Protein AF-0000000070461925 (afdb_homodimer)

pLDDT: mean 94.29, std 8.34, range [39.78, 98.94]

Organism: Naegleria fowleri (NCBI:txid5763)

Secondary structure (DSSP, 8-state):
-------EEEEEEEEE-PPP--TT--HHHHHHHHHHHHHHHHHHHHH---TTEEEEEEEEEE-GGG-EEEEEEEEES-TTTS-HHHHHHTTEETTTTEE-STTEEEEEEEEEEE-/--PPP--EEEEEEEEE-PPP--TT--HHHHHHHHHHHHHHHHHHHHH---TTEEEEEEEEEE-GGG-EEEEEEEEES-TTTS-HHHHHHTTEETTTTEE-STTEEEEEEEEEEE-

Structure (mmCIF, N/CA/C/O backbone):
data_AF-0000000070461925-model_v1
#
loop_
_entity.id
_entity.type
_entity.pdbx_description
1 polymer 'Translation elongation factor EF1B beta/delta subunit guanine nucleotide exchange domain-containing protein'
#
loop_
_atom_site.group_PDB
_atom_site.id
_atom_site.type_symbol
_atom_site.label_atom_id
_atom_site.label_alt_id
_atom_site.label_comp_id
_atom_site.label_asym_id
_atom_site.label_entity_id
_atom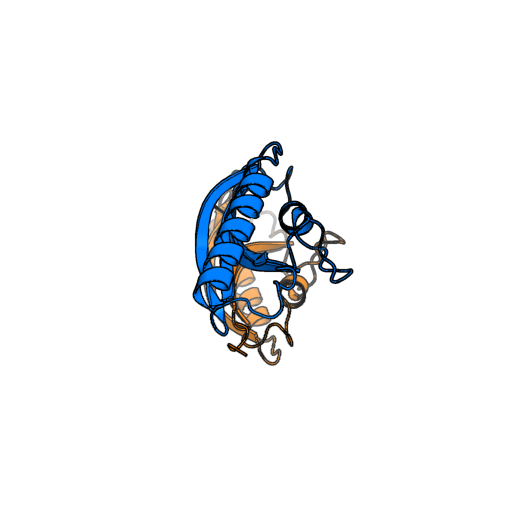_site.label_seq_id
_atom_site.pdbx_PDB_ins_code
_atom_site.Cartn_x
_atom_site.Cartn_y
_atom_site.Cartn_z
_atom_site.occupancy
_atom_site.B_iso_or_equiv
_atom_site.auth_seq_id
_atom_site.auth_comp_id
_atom_site.auth_asym_id
_atom_site.auth_atom_id
_atom_site.pdbx_PDB_model_num
ATOM 1 N N . MET A 1 1 ? 16.469 -13.352 -15.008 1 39.78 1 MET A N 1
ATOM 2 C CA . MET A 1 1 ? 15.227 -13.305 -14.234 1 39.78 1 MET A CA 1
ATOM 3 C C . MET A 1 1 ? 14.531 -11.961 -14.391 1 39.78 1 MET A C 1
ATOM 5 O O . MET A 1 1 ? 15.188 -10.93 -14.539 1 39.78 1 MET A O 1
ATOM 9 N N . ALA A 1 2 ? 13.328 -11.945 -14.906 1 51.62 2 ALA A N 1
ATOM 10 C CA . ALA A 1 2 ? 12.789 -10.609 -15.164 1 51.62 2 ALA A CA 1
ATOM 11 C C . ALA A 1 2 ? 13.016 -9.688 -13.977 1 51.62 2 ALA A C 1
ATOM 13 O O . ALA A 1 2 ? 12.977 -10.125 -12.82 1 51.62 2 ALA A O 1
ATOM 14 N N . PRO A 1 3 ? 13.562 -8.625 -14.242 1 59.25 3 PRO A N 1
ATOM 15 C CA . PRO A 1 3 ? 13.961 -7.773 -13.117 1 59.25 3 PRO A CA 1
ATOM 16 C C . PRO A 1 3 ? 12.797 -7.426 -12.195 1 59.25 3 PRO A C 1
ATOM 18 O O . PRO A 1 3 ? 11.68 -7.188 -12.664 1 59.25 3 PRO A O 1
ATOM 21 N N . LYS A 1 4 ? 12.805 -7.879 -10.859 1 75.88 4 LYS A N 1
ATOM 22 C CA . LYS A 1 4 ? 11.828 -7.512 -9.836 1 75.88 4 LYS A CA 1
ATOM 23 C C . LYS A 1 4 ? 11.609 -6.004 -9.805 1 75.88 4 LYS A C 1
ATOM 25 O O . LYS A 1 4 ? 12.562 -5.23 -9.891 1 75.88 4 LYS A O 1
ATOM 30 N N . ILE A 1 5 ? 10.367 -5.59 -10.008 1 87.06 5 ILE A N 1
ATOM 31 C CA . ILE A 1 5 ? 10.055 -4.168 -9.859 1 87.06 5 ILE A CA 1
ATOM 32 C C . ILE A 1 5 ? 10.359 -3.719 -8.43 1 87.06 5 ILE A C 1
ATOM 34 O O . ILE A 1 5 ? 9.789 -4.246 -7.477 1 87.06 5 ILE A O 1
ATOM 38 N N . THR A 1 6 ? 11.273 -2.82 -8.312 1 94 6 THR A N 1
ATOM 39 C CA . THR A 1 6 ? 11.695 -2.406 -6.977 1 94 6 THR A CA 1
ATOM 40 C C . THR A 1 6 ? 11.297 -0.957 -6.711 1 94 6 THR A C 1
ATOM 42 O O . THR A 1 6 ? 11.32 -0.5 -5.566 1 94 6 THR A O 1
ATOM 45 N N . LYS A 1 7 ? 10.891 -0.195 -7.832 1 97.75 7 LYS A N 1
ATOM 46 C CA . LYS A 1 7 ? 10.492 1.2 -7.691 1 97.75 7 LYS A CA 1
ATOM 47 C C . LYS A 1 7 ? 9.008 1.311 -7.332 1 97.75 7 LYS A C 1
ATOM 49 O O . LYS A 1 7 ? 8.18 0.569 -7.859 1 97.75 7 LYS A O 1
ATOM 54 N N . SER A 1 8 ? 8.68 2.225 -6.391 1 98.38 8 SER A N 1
ATOM 55 C CA . SER A 1 8 ? 7.285 2.445 -6.02 1 98.38 8 SER A CA 1
ATOM 56 C C . SER A 1 8 ? 7.023 3.912 -5.695 1 98.38 8 SER A C 1
ATOM 58 O O . SER A 1 8 ? 7.961 4.691 -5.523 1 98.38 8 SER A O 1
ATOM 60 N N . GLN A 1 9 ? 5.82 4.285 -5.711 1 98.62 9 GLN A N 1
ATOM 61 C CA . GLN A 1 9 ? 5.367 5.621 -5.336 1 98.62 9 GLN A CA 1
ATOM 62 C C . GLN A 1 9 ? 4.312 5.555 -4.234 1 98.62 9 GLN A C 1
ATOM 64 O O . GLN A 1 9 ? 3.447 4.676 -4.246 1 98.62 9 GLN A O 1
ATOM 69 N N . LEU A 1 10 ? 4.379 6.527 -3.391 1 98.5 10 LEU A N 1
ATOM 70 C CA . LEU A 1 10 ? 3.436 6.676 -2.287 1 98.5 10 LEU A CA 1
ATOM 71 C C . LEU A 1 10 ? 2.766 8.047 -2.326 1 98.5 10 LEU A C 1
ATOM 73 O O . LEU A 1 10 ? 3.365 9.023 -2.781 1 98.5 10 LEU A O 1
ATOM 77 N N . ILE A 1 11 ? 1.601 8.109 -1.826 1 98.75 11 ILE A N 1
ATOM 78 C CA . ILE A 1 11 ? 0.92 9.352 -1.475 1 98.75 11 ILE A CA 1
ATOM 79 C C . ILE A 1 11 ? 0.599 9.359 0.018 1 98.75 11 ILE A C 1
ATOM 81 O O . ILE A 1 11 ? -0.158 8.516 0.501 1 98.75 11 ILE A O 1
ATOM 85 N N . LEU A 1 12 ? 1.127 10.281 0.743 1 98.38 12 LEU A N 1
ATOM 86 C CA . LEU A 1 12 ? 0.944 10.406 2.186 1 98.38 12 LEU A CA 1
ATOM 87 C C . LEU A 1 12 ? 0.088 11.625 2.52 1 98.38 12 LEU A C 1
ATOM 89 O O . LEU A 1 12 ? 0.219 12.672 1.885 1 98.38 12 LEU A O 1
ATOM 93 N N . LEU A 1 13 ? -0.732 11.477 3.461 1 97.38 13 LEU A N 1
ATOM 94 C CA . LEU A 1 13 ? -1.398 12.602 4.113 1 97.38 13 LEU A CA 1
ATOM 95 C C . LEU A 1 13 ? -0.802 12.859 5.492 1 97.38 13 LEU A C 1
ATOM 97 O O . LEU A 1 13 ? -1.013 12.078 6.422 1 97.38 13 LEU A O 1
ATOM 101 N N . VAL A 1 14 ? -0.081 13.938 5.535 1 98 14 VAL A N 1
ATOM 102 C CA . VAL A 1 14 ? 0.59 14.305 6.777 1 98 14 VAL A CA 1
ATOM 103 C C . VAL A 1 14 ? -0.222 15.367 7.508 1 98 14 VAL A C 1
ATOM 105 O O . VAL A 1 14 ? -0.406 16.484 6.996 1 98 14 VAL A O 1
ATOM 108 N N . LYS A 1 15 ? -0.683 15.055 8.648 1 96.62 15 LYS A N 1
ATOM 109 C CA . LYS A 1 15 ? -1.555 15.93 9.43 1 96.62 15 LYS A CA 1
ATOM 110 C C . LYS A 1 15 ? -0.76 16.703 10.477 1 96.62 15 LYS A C 1
ATOM 112 O O . LYS A 1 15 ? 0.017 16.109 11.234 1 96.62 15 LYS A O 1
ATOM 117 N N . PRO A 1 16 ? -1.012 18 10.555 1 97.06 16 PRO A N 1
ATOM 118 C CA . PRO A 1 16 ? -0.216 18.812 11.469 1 97.06 16 PRO A CA 1
ATOM 119 C C . PRO A 1 16 ? -0.721 18.75 12.906 1 97.06 16 PRO A C 1
ATOM 121 O O . PRO A 1 16 ? -1.904 18.5 13.141 1 97.06 16 PRO A O 1
ATOM 124 N N . ASP A 1 17 ? 0.253 18.922 13.812 1 95.81 17 ASP A N 1
ATOM 125 C CA . ASP A 1 17 ? -0.051 19.234 15.211 1 95.81 17 ASP A CA 1
ATOM 126 C C . ASP A 1 17 ? 0.034 20.734 15.469 1 95.81 17 ASP A C 1
ATOM 128 O O . ASP A 1 17 ? 1.112 21.266 15.75 1 95.81 17 ASP A O 1
ATOM 132 N N . LEU A 1 18 ? -1.085 21.359 15.344 1 89.88 18 LEU A N 1
ATOM 133 C CA . LEU A 1 18 ? -1.096 22.812 15.492 1 89.88 18 LEU A CA 1
ATOM 134 C C . LEU A 1 18 ? -1.255 23.219 16.953 1 89.88 18 LEU A C 1
ATOM 136 O O . LEU A 1 18 ? -2.268 22.906 17.578 1 89.88 18 LEU A O 1
ATOM 140 N N . PRO A 1 19 ? -0.29 23.906 17.484 1 87.5 19 PRO A N 1
ATOM 141 C CA . PRO A 1 19 ? -0.456 24.375 18.859 1 87.5 19 PRO A CA 1
ATOM 142 C C . PRO A 1 19 ? -1.579 25.406 18.984 1 87.5 19 PRO A C 1
ATOM 144 O O . PRO A 1 19 ? -1.926 26.078 18.016 1 87.5 19 PRO A O 1
ATOM 147 N N . ASP A 1 20 ? -2.154 25.469 20.203 1 88 20 ASP A N 1
ATOM 148 C CA . ASP A 1 20 ? -3.207 26.453 20.453 1 88 20 ASP A CA 1
ATOM 149 C C . ASP A 1 20 ? -2.689 27.875 20.266 1 88 20 ASP A C 1
ATOM 151 O O . ASP A 1 20 ? -1.547 28.172 20.609 1 88 20 ASP A O 1
ATOM 155 N N . GLY A 1 21 ? -3.566 28.625 19.625 1 88.69 21 GLY A N 1
ATOM 156 C CA . GLY A 1 21 ? -3.246 30.031 19.453 1 88.69 21 GLY A CA 1
ATOM 157 C C . GLY A 1 21 ? -3.68 30.891 20.641 1 88.69 21 GLY A C 1
ATOM 158 O O . GLY A 1 21 ? -4.199 30.375 21.625 1 88.69 21 GLY A O 1
ATOM 159 N N . PRO A 1 22 ? -3.332 32.156 20.469 1 92.19 22 PRO A N 1
ATOM 160 C CA . PRO A 1 22 ? -3.789 33.062 21.516 1 92.19 22 PRO A CA 1
ATOM 161 C C . PRO A 1 22 ? -5.309 33.094 21.656 1 92.19 22 PRO A C 1
ATOM 163 O O . PRO A 1 22 ? -6.023 32.719 20.719 1 92.19 22 PRO A O 1
ATOM 166 N N . GLU A 1 23 ? -5.895 33.375 22.859 1 91.62 23 GLU A N 1
ATOM 167 C CA . GLU A 1 23 ? -7.316 33.344 23.203 1 91.62 23 GLU A CA 1
ATOM 168 C C . GLU A 1 23 ? -8.125 34.219 22.234 1 91.62 23 GLU A C 1
ATOM 170 O O . GLU A 1 23 ? -9.25 33.875 21.875 1 91.62 23 GLU A O 1
ATOM 175 N N . ASP A 1 24 ? -7.723 35.344 21.734 1 94 24 ASP A N 1
ATOM 176 C CA . ASP A 1 24 ? -8.477 36.281 20.906 1 94 24 ASP A CA 1
ATOM 177 C C . ASP A 1 24 ? -8.141 36.094 19.422 1 94 24 ASP A C 1
ATOM 179 O O . ASP A 1 24 ? -8.352 36.969 18.609 1 94 24 ASP A O 1
ATOM 183 N N . GLU A 1 25 ? -7.621 34.875 19.016 1 93.12 25 GLU A N 1
ATOM 184 C CA . GLU A 1 25 ? -7.238 34.625 17.625 1 93.12 25 GLU A CA 1
ATOM 185 C C . GLU A 1 25 ? -8.453 34.656 16.703 1 93.12 25 GLU A C 1
ATOM 187 O O . GLU A 1 25 ? -9.469 34 16.984 1 93.12 25 GLU A O 1
ATOM 192 N N . THR A 1 26 ? -8.414 35.375 15.648 1 94.12 26 THR A N 1
ATOM 193 C CA . THR A 1 26 ? -9.477 35.406 14.648 1 94.12 26 THR A CA 1
ATOM 194 C C . THR A 1 26 ? -9.336 34.219 13.695 1 94.12 26 THR A C 1
ATOM 196 O O . THR A 1 26 ? -8.281 33.562 13.641 1 94.12 26 THR A O 1
ATOM 199 N N . ALA A 1 27 ? -10.344 33.969 12.977 1 91.56 27 ALA A N 1
ATOM 200 C CA . ALA A 1 27 ? -10.336 32.875 11.984 1 91.56 27 ALA A CA 1
ATOM 201 C C . ALA A 1 27 ? -9.25 33.125 10.93 1 91.56 27 ALA A C 1
ATOM 203 O O . ALA A 1 27 ? -8.625 32.156 10.461 1 91.56 27 ALA A O 1
ATOM 204 N N . GLU A 1 28 ? -9.055 34.344 10.641 1 93.31 28 GLU A N 1
ATOM 205 C CA . GLU A 1 28 ? -8.047 34.719 9.648 1 93.31 28 GLU A CA 1
ATOM 206 C C . GLU A 1 28 ? -6.641 34.438 10.172 1 93.31 28 GLU A C 1
ATOM 208 O O . GLU A 1 28 ? -5.785 33.938 9.445 1 93.31 28 GLU A O 1
ATOM 213 N N . GLN A 1 29 ? -6.387 34.781 11.398 1 93.81 29 GLN A N 1
ATOM 214 C CA . GLN A 1 29 ? -5.082 34.562 12.023 1 93.81 29 GLN A CA 1
ATOM 215 C C . GLN A 1 29 ? -4.797 33.062 12.188 1 93.81 29 GLN A C 1
ATOM 217 O O . GLN A 1 29 ? -3.656 32.625 12.016 1 93.81 29 GLN A O 1
ATOM 222 N N . MET A 1 30 ? -5.789 32.344 12.5 1 91.44 30 MET A N 1
ATOM 223 C CA . MET A 1 30 ? -5.648 30.906 12.617 1 91.44 30 MET A CA 1
ATOM 224 C C . MET A 1 30 ? -5.266 30.281 11.281 1 91.44 30 MET A C 1
ATOM 226 O O . MET A 1 30 ? -4.383 29.422 11.219 1 91.44 30 MET A O 1
ATOM 230 N N . ASN A 1 31 ? -5.891 30.75 10.273 1 93.25 31 ASN A N 1
ATOM 231 C CA . ASN A 1 31 ? -5.57 30.266 8.938 1 93.25 31 ASN A CA 1
ATOM 232 C C . ASN A 1 31 ? -4.125 30.578 8.562 1 93.25 31 ASN A C 1
ATOM 234 O O . ASN A 1 31 ? -3.436 29.734 7.98 1 93.25 31 ASN A O 1
ATOM 238 N N . GLN A 1 32 ? -3.732 31.719 8.93 1 94.56 32 GLN A N 1
ATOM 239 C CA . GLN A 1 32 ? -2.354 32.094 8.656 1 94.56 32 GLN A CA 1
ATOM 240 C C . GLN A 1 32 ? -1.372 31.234 9.438 1 94.56 32 GLN A C 1
ATOM 242 O O . GLN A 1 32 ? -0.352 30.797 8.898 1 94.56 32 GLN A O 1
ATOM 247 N N . ARG A 1 33 ? -1.688 31.016 10.688 1 94.5 33 ARG A N 1
ATOM 248 C CA . ARG A 1 33 ? -0.844 30.188 11.531 1 94.5 33 ARG A CA 1
ATOM 249 C C . ARG A 1 33 ? -0.783 28.75 11 1 94.5 33 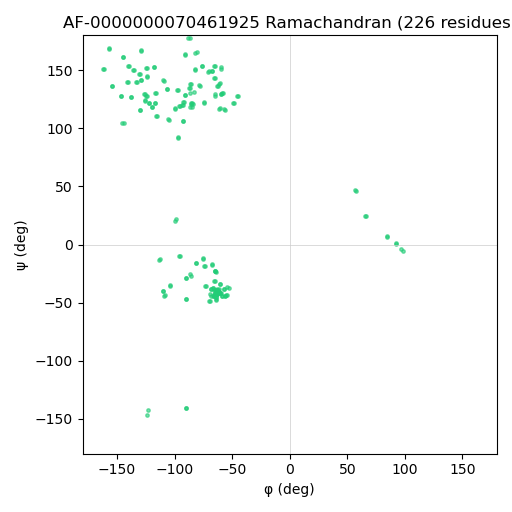ARG A C 1
ATOM 251 O O . ARG A 1 33 ? 0.287 28.141 10.969 1 94.5 33 ARG A O 1
ATOM 258 N N . MET A 1 34 ? -1.813 28.281 10.539 1 94.56 34 MET A N 1
ATOM 259 C CA . MET A 1 34 ? -1.887 26.938 9.953 1 94.56 34 MET A CA 1
ATOM 260 C C . MET A 1 34 ? -1.031 26.844 8.695 1 94.56 34 MET A C 1
ATOM 262 O O . MET A 1 34 ? -0.27 25.891 8.516 1 94.56 34 MET A O 1
ATOM 266 N N . ASP A 1 35 ? -1.106 27.844 7.926 1 96 35 ASP A N 1
ATOM 267 C CA . ASP A 1 35 ? -0.326 27.875 6.695 1 96 35 ASP A CA 1
ATOM 268 C C . ASP A 1 35 ? 1.171 27.891 6.992 1 96 35 ASP A C 1
ATOM 270 O O . ASP A 1 35 ? 1.946 27.188 6.336 1 96 35 ASP A O 1
ATOM 274 N N . GLN A 1 36 ? 1.461 28.656 7.934 1 96.88 36 GLN A N 1
ATOM 275 C CA . GLN A 1 36 ? 2.869 28.719 8.305 1 96.88 36 GLN A CA 1
ATOM 276 C C . GLN A 1 36 ? 3.354 27.391 8.875 1 96.88 36 GLN A C 1
ATOM 278 O O . GLN A 1 36 ? 4.461 26.953 8.578 1 96.88 36 GLN A O 1
ATOM 283 N N . HIS A 1 37 ? 2.51 26.844 9.75 1 97.44 37 HIS A N 1
ATOM 284 C CA . HIS A 1 37 ? 2.854 25.547 10.336 1 97.44 37 HIS A CA 1
ATOM 285 C C . HIS A 1 37 ? 3.072 24.5 9.25 1 97.44 37 HIS A C 1
ATOM 287 O O . HIS A 1 37 ? 4.031 23.734 9.312 1 97.44 37 HIS A O 1
ATOM 293 N N . LEU A 1 38 ? 2.301 24.531 8.242 1 98.12 38 LEU A N 1
ATOM 294 C CA . LEU A 1 38 ? 2.418 23.578 7.156 1 98.12 38 LEU A CA 1
ATOM 295 C C . LEU A 1 38 ? 3.645 23.859 6.297 1 98.12 38 LEU A C 1
ATOM 297 O O . LEU A 1 38 ? 4.289 22.938 5.797 1 98.12 38 LEU A O 1
ATOM 301 N N . ALA A 1 39 ? 3.912 25.094 6.148 1 98.19 39 ALA A N 1
ATOM 302 C CA . ALA A 1 39 ? 5.121 25.469 5.414 1 98.19 39 ALA A CA 1
ATOM 303 C C . ALA A 1 39 ? 6.371 24.969 6.137 1 98.19 39 ALA A C 1
ATOM 305 O O . ALA A 1 39 ? 7.305 24.469 5.504 1 98.19 39 ALA A O 1
ATOM 306 N N . ASP A 1 40 ? 6.371 25.125 7.434 1 98.12 40 ASP A N 1
ATOM 307 C CA . ASP A 1 40 ? 7.488 24.625 8.234 1 98.12 40 ASP A CA 1
ATOM 308 C C . ASP A 1 40 ? 7.613 23.109 8.133 1 98.12 40 ASP A C 1
ATOM 310 O O . ASP A 1 40 ? 8.727 22.578 8.062 1 98.12 40 ASP A O 1
ATOM 314 N N . LEU A 1 41 ? 6.508 22.422 8.117 1 98.25 41 LEU A N 1
ATOM 315 C CA . LEU A 1 41 ? 6.5 20.969 7.98 1 98.25 41 LEU A CA 1
ATOM 316 C C . LEU A 1 41 ? 7.055 20.562 6.625 1 98.25 41 LEU A C 1
ATOM 318 O O . LEU A 1 41 ? 7.855 19.625 6.539 1 98.25 41 LEU A O 1
ATOM 322 N N . GLU A 1 42 ? 6.594 21.188 5.594 1 98.75 42 GLU A N 1
ATOM 323 C CA . GLU A 1 42 ? 7.117 20.875 4.266 1 98.75 42 GLU A CA 1
ATOM 324 C C . GLU A 1 42 ? 8.633 21.047 4.219 1 98.75 42 GLU A C 1
ATOM 326 O O . GLU A 1 42 ? 9.336 20.188 3.672 1 98.75 42 GLU A O 1
ATOM 331 N N . LYS A 1 43 ? 9.109 22.109 4.785 1 98.62 43 LYS A N 1
ATOM 332 C CA . LYS A 1 43 ? 10.555 22.328 4.836 1 98.62 43 LYS A CA 1
ATOM 333 C C . LYS A 1 43 ? 11.25 21.172 5.562 1 98.62 43 LYS A C 1
ATOM 335 O O . LYS A 1 43 ? 12.297 20.703 5.113 1 98.62 43 LYS A O 1
ATOM 340 N N . ARG A 1 44 ? 10.688 20.734 6.703 1 98.5 44 ARG A N 1
ATOM 341 C CA . ARG A 1 44 ? 11.273 19.625 7.453 1 98.5 44 ARG A CA 1
ATOM 342 C C . ARG A 1 44 ? 11.336 18.359 6.609 1 98.5 44 ARG A C 1
ATOM 344 O O . ARG A 1 44 ? 12.328 17.625 6.645 1 98.5 44 ARG A O 1
ATOM 351 N N . ILE A 1 45 ? 10.297 18.094 5.875 1 98.75 45 ILE A N 1
ATOM 352 C CA . ILE A 1 45 ? 10.242 16.906 5.016 1 98.75 45 ILE A CA 1
ATOM 353 C C . ILE A 1 45 ? 11.312 17.016 3.932 1 98.75 45 ILE A C 1
ATOM 355 O O . ILE A 1 45 ? 12.055 16.062 3.686 1 98.75 45 ILE A O 1
ATOM 359 N N . ARG A 1 46 ? 11.422 18.188 3.312 1 98.75 46 ARG A N 1
ATOM 360 C CA . ARG A 1 46 ? 12.375 18.422 2.232 1 98.75 46 ARG A CA 1
ATOM 361 C C . ARG A 1 46 ? 13.812 18.312 2.736 1 98.75 46 ARG A C 1
ATOM 363 O O . ARG A 1 46 ? 14.719 17.969 1.973 1 98.75 46 ARG A O 1
ATOM 370 N N . ASP A 1 47 ? 13.984 18.5 4.004 1 98.44 47 ASP A N 1
ATOM 371 C CA . ASP A 1 47 ? 15.32 18.469 4.59 1 98.44 47 ASP A CA 1
ATOM 372 C C . ASP A 1 47 ? 15.773 17.031 4.852 1 98.44 47 ASP A C 1
ATOM 374 O O . ASP A 1 47 ? 16.953 16.781 5.117 1 98.44 47 ASP A O 1
ATOM 378 N N . ILE A 1 48 ? 14.938 16.109 4.848 1 98.25 48 ILE A N 1
ATOM 379 C CA . ILE A 1 48 ? 15.297 14.703 5.043 1 98.25 48 ILE A CA 1
ATOM 380 C C . ILE A 1 48 ? 15.969 14.164 3.779 1 98.25 48 ILE A C 1
ATOM 382 O O . ILE A 1 48 ? 15.391 14.219 2.691 1 98.25 48 ILE A O 1
ATOM 386 N N . SER A 1 49 ? 17.141 13.695 3.932 1 98.31 49 SER A N 1
ATOM 387 C CA . SER A 1 49 ? 17.875 13.062 2.834 1 98.31 49 SER A CA 1
ATOM 388 C C . SER A 1 49 ? 18.125 11.586 3.113 1 98.31 49 SER A C 1
ATOM 390 O O . SER A 1 49 ? 18.859 11.242 4.051 1 98.31 49 SER A O 1
ATOM 392 N N . ILE A 1 50 ? 17.531 10.727 2.43 1 98 50 ILE A N 1
ATOM 393 C CA . ILE A 1 50 ? 17.703 9.281 2.496 1 98 50 ILE A CA 1
ATOM 394 C C . ILE A 1 50 ? 18.016 8.734 1.104 1 98 50 ILE A C 1
ATOM 396 O O . ILE A 1 50 ? 17.281 8.992 0.15 1 98 50 ILE A O 1
ATOM 400 N N . GLU A 1 51 ? 19.062 7.949 1.057 1 98.31 51 GLU A N 1
ATOM 401 C CA . GLU A 1 51 ? 19.391 7.324 -0.221 1 98.31 51 GLU A CA 1
ATOM 402 C C . GLU A 1 51 ? 18.25 6.457 -0.724 1 98.31 51 GLU A C 1
ATOM 404 O O . GLU A 1 51 ? 17.625 5.727 0.052 1 98.31 51 GLU A O 1
ATOM 409 N N . PHE A 1 52 ? 17.75 6.598 -2.039 1 98.62 52 PHE A N 1
ATOM 410 C CA . PHE A 1 52 ? 16.734 5.816 -2.754 1 98.62 52 PHE A CA 1
ATOM 411 C C . PHE A 1 52 ? 15.336 6.32 -2.434 1 98.62 52 PHE A C 1
ATOM 413 O O . PHE A 1 52 ? 14.344 5.668 -2.762 1 98.62 52 PHE A O 1
ATOM 420 N N . LEU A 1 53 ? 15.273 7.473 -1.69 1 98.75 53 LEU A N 1
ATOM 421 C CA . LEU A 1 53 ? 13.992 8.125 -1.438 1 98.75 53 LEU A CA 1
ATOM 422 C C . LEU A 1 53 ? 13.961 9.516 -2.062 1 98.75 53 LEU A C 1
ATOM 424 O O . LEU A 1 53 ? 14.891 10.305 -1.877 1 98.75 53 LEU A O 1
ATOM 428 N N . GLU A 1 54 ? 12.898 9.789 -2.795 1 98.75 54 GLU A N 1
ATOM 429 C CA . GLU A 1 54 ? 12.703 11.094 -3.426 1 98.75 54 GLU A CA 1
ATOM 430 C C . GLU A 1 54 ? 11.359 11.703 -3.021 1 98.75 54 GLU A C 1
ATOM 432 O O . GLU A 1 54 ? 10.312 11.062 -3.164 1 98.75 54 GLU A O 1
ATOM 437 N N . TRP A 1 55 ? 11.422 12.883 -2.568 1 98.88 55 TRP A N 1
ATOM 438 C CA . TRP A 1 55 ? 10.195 13.617 -2.283 1 98.88 55 TRP A CA 1
ATOM 439 C C . TRP A 1 55 ? 9.68 14.328 -3.535 1 98.88 55 TRP A C 1
ATOM 441 O O . TRP A 1 55 ? 10.383 15.156 -4.117 1 98.88 55 TRP A O 1
ATOM 451 N N . GLY A 1 56 ? 8.516 14.031 -3.93 1 98.88 56 GLY A N 1
ATOM 452 C CA . GLY A 1 56 ? 7.859 14.68 -5.055 1 98.88 56 GLY A CA 1
ATOM 453 C C . GLY A 1 56 ? 7.051 15.898 -4.656 1 98.88 56 GLY A C 1
ATOM 454 O O . GLY A 1 56 ? 7.508 16.719 -3.848 1 98.88 56 GLY A O 1
ATOM 455 N N . GLU A 1 57 ? 5.938 15.977 -5.312 1 98.81 57 GLU A N 1
ATOM 456 C CA . GLU A 1 57 ? 5.062 17.109 -5.027 1 98.81 57 GLU A CA 1
ATOM 457 C C . GLU A 1 57 ? 4.582 17.094 -3.578 1 98.81 57 GLU A C 1
ATOM 459 O O . GLU A 1 57 ? 4.211 16.031 -3.059 1 98.81 57 GLU A O 1
ATOM 464 N N . ILE A 1 58 ? 4.605 18.219 -2.994 1 98.75 58 ILE A N 1
ATOM 465 C CA . ILE A 1 58 ? 4.004 18.453 -1.687 1 98.75 58 ILE A CA 1
ATOM 466 C C . ILE A 1 58 ? 3.031 19.625 -1.768 1 98.75 58 ILE A C 1
ATOM 468 O O . ILE A 1 58 ? 3.406 20.719 -2.195 1 98.75 58 ILE A O 1
ATOM 472 N N . ARG A 1 59 ? 1.865 19.375 -1.386 1 98.44 59 ARG A N 1
ATOM 473 C CA . ARG A 1 59 ? 0.874 20.438 -1.47 1 98.44 59 ARG A CA 1
ATOM 474 C C . ARG A 1 59 ? -0.048 20.438 -0.255 1 98.44 59 ARG A C 1
ATOM 476 O O . ARG A 1 59 ? -0.257 19.391 0.363 1 98.44 59 ARG A O 1
ATOM 483 N N . LYS A 1 60 ? -0.597 21.609 0.05 1 97.94 60 LYS A N 1
ATOM 484 C CA . LYS A 1 60 ? -1.635 21.719 1.071 1 97.94 60 LYS A CA 1
ATOM 485 C C . LYS A 1 60 ? -2.99 21.281 0.53 1 97.94 60 LYS A C 1
ATOM 487 O O . LYS A 1 60 ? -3.34 21.578 -0.612 1 97.94 60 LYS A O 1
ATOM 492 N N . GLU A 1 61 ? -3.66 20.578 1.281 1 96.44 61 GLU A N 1
ATOM 493 C CA . GLU A 1 61 ? -5 20.125 0.918 1 96.44 61 GLU A CA 1
ATOM 494 C C . GLU A 1 61 ? -5.984 20.328 2.068 1 96.44 61 GLU A C 1
ATOM 496 O O . GLU A 1 61 ? -5.633 20.125 3.234 1 96.44 61 GLU A O 1
ATOM 501 N N . ASP A 1 62 ? -7.188 20.766 1.669 1 93.81 62 ASP A N 1
ATOM 502 C CA . ASP A 1 62 ? -8.227 20.891 2.689 1 93.81 62 ASP A CA 1
ATOM 503 C C . ASP A 1 62 ? -8.602 19.516 3.254 1 93.81 62 ASP A C 1
ATOM 505 O O . ASP A 1 62 ? -8.664 18.531 2.516 1 93.81 62 ASP A O 1
ATOM 509 N N . PHE A 1 63 ? -8.828 19.609 4.426 1 89.06 63 PHE A N 1
ATOM 510 C CA . PHE A 1 63 ? -9.211 18.391 5.113 1 89.06 63 PHE A CA 1
ATOM 511 C C . PHE A 1 63 ? -10.555 18.562 5.809 1 89.06 63 PHE A C 1
ATOM 513 O O . PHE A 1 63 ? -11.359 19.406 5.418 1 89.06 63 PHE A O 1
ATOM 520 N N . ALA A 1 64 ? -10.773 17.922 6.969 1 82.12 64 ALA A N 1
ATOM 521 C CA . ALA A 1 64 ? -12.039 17.938 7.699 1 82.12 64 ALA A CA 1
ATOM 522 C C . ALA A 1 64 ? -12.172 19.188 8.562 1 82.12 64 ALA A C 1
ATOM 524 O O . ALA A 1 64 ? -11.211 19.594 9.219 1 82.12 64 ALA A O 1
ATOM 525 N N . PHE A 1 65 ? -13.367 19.875 8.445 1 84.94 65 PHE A N 1
ATOM 526 C CA . PHE A 1 65 ? -13.766 20.938 9.359 1 84.94 65 PHE A CA 1
ATOM 527 C C . PHE A 1 65 ? -12.836 22.141 9.227 1 84.94 65 PHE A C 1
ATOM 529 O O . PHE A 1 65 ? -12.523 22.797 10.227 1 84.94 65 PHE A O 1
ATOM 536 N N . GLY A 1 66 ? -12.211 22.266 8.07 1 84.38 66 GLY A N 1
ATOM 537 C CA . GLY A 1 66 ? -11.406 23.453 7.824 1 84.38 66 GLY A CA 1
ATOM 538 C C . GLY A 1 66 ? -9.93 23.25 8.102 1 84.38 66 GLY A C 1
ATOM 539 O O . GLY A 1 66 ? -9.133 24.188 7.984 1 84.38 66 GLY A O 1
ATOM 540 N N . LEU A 1 67 ? -9.602 22.141 8.578 1 88.69 67 LEU A N 1
ATOM 541 C CA . LEU A 1 67 ? -8.188 21.828 8.781 1 88.69 67 LEU A CA 1
ATOM 542 C C . LEU A 1 67 ? -7.512 21.484 7.457 1 88.69 67 LEU A C 1
ATOM 544 O O . LEU A 1 67 ? -8.188 21.125 6.492 1 88.69 67 LEU A O 1
ATOM 548 N N . LYS A 1 68 ? -6.238 21.719 7.441 1 95.25 68 LYS A 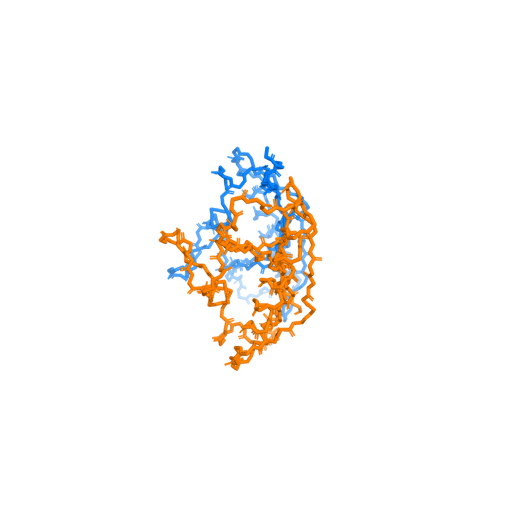N 1
ATOM 549 C CA . LYS A 1 68 ? -5.434 21.406 6.262 1 95.25 68 LYS A CA 1
ATOM 550 C C . LYS A 1 68 ? -4.371 20.359 6.574 1 95.25 68 LYS A C 1
ATOM 552 O O . LYS A 1 68 ? -3.932 20.234 7.719 1 95.25 68 LYS A O 1
ATOM 557 N N . VAL A 1 69 ? -3.996 19.609 5.539 1 97.12 69 VAL A N 1
ATOM 558 C CA . VAL A 1 69 ? -2.922 18.625 5.637 1 97.12 69 VAL A CA 1
ATOM 559 C C . VAL A 1 69 ? -1.919 18.844 4.504 1 97.12 69 VAL A C 1
ATOM 561 O O . VAL A 1 69 ? -2.166 19.641 3.592 1 97.12 69 VAL A O 1
ATOM 564 N N . LEU A 1 70 ? -0.785 18.188 4.668 1 98.5 70 LEU A N 1
ATOM 565 C CA . LEU A 1 70 ? 0.126 18.078 3.535 1 98.5 70 LEU A CA 1
ATOM 566 C C . LEU A 1 70 ? -0.086 16.766 2.791 1 98.5 70 LEU A C 1
ATOM 568 O O . LEU A 1 70 ? -0.077 15.703 3.398 1 98.5 70 LEU A O 1
ATOM 572 N N . ARG A 1 71 ? -0.438 16.844 1.586 1 98.75 71 ARG A N 1
ATOM 573 C CA . ARG A 1 71 ? -0.35 15.695 0.697 1 98.75 71 ARG A CA 1
ATOM 574 C C . ARG A 1 71 ? 1.05 15.562 0.107 1 98.75 71 ARG A C 1
ATOM 576 O O . ARG A 1 71 ? 1.519 16.453 -0.598 1 98.75 71 ARG A O 1
ATOM 583 N N . VAL A 1 72 ? 1.667 14.484 0.331 1 98.88 72 VAL A N 1
ATOM 584 C CA . VAL A 1 72 ? 3.072 14.32 -0.023 1 98.88 72 VAL A CA 1
ATOM 585 C C . VAL A 1 72 ? 3.232 13.133 -0.974 1 98.88 72 VAL A C 1
ATOM 587 O O . VAL A 1 72 ? 2.859 12.008 -0.639 1 98.88 72 VAL A O 1
ATOM 590 N N . VAL A 1 73 ? 3.764 13.359 -2.119 1 98.88 73 VAL A N 1
ATOM 591 C CA . VAL A 1 73 ? 4.16 12.289 -3.031 1 98.88 73 VAL A CA 1
ATOM 592 C C . VAL A 1 73 ? 5.613 11.898 -2.762 1 98.88 73 VAL A C 1
ATOM 594 O O . VAL A 1 73 ? 6.488 12.758 -2.67 1 98.88 73 VAL A O 1
ATOM 597 N N . ALA A 1 74 ? 5.867 10.641 -2.58 1 98.88 74 ALA A N 1
ATOM 598 C CA . ALA A 1 74 ? 7.223 10.133 -2.375 1 98.88 74 ALA A CA 1
ATOM 599 C C . ALA A 1 74 ? 7.516 8.969 -3.312 1 98.88 74 ALA A C 1
ATOM 601 O O . ALA A 1 74 ? 6.645 8.125 -3.561 1 98.88 74 ALA A O 1
ATOM 602 N N . THR A 1 75 ? 8.734 8.883 -3.84 1 98.88 75 THR A N 1
ATOM 603 C CA . THR A 1 75 ? 9.172 7.797 -4.707 1 98.88 75 THR A CA 1
ATOM 604 C C . THR A 1 75 ? 10.32 7.023 -4.062 1 98.88 75 THR A C 1
ATOM 606 O O . THR A 1 75 ? 11.32 7.613 -3.648 1 98.88 75 THR A O 1
ATOM 609 N N . ILE A 1 76 ? 10.117 5.73 -3.881 1 98.69 76 ILE A N 1
ATOM 610 C CA . ILE A 1 76 ? 11.18 4.828 -3.453 1 98.69 76 ILE A CA 1
ATOM 611 C C . ILE A 1 76 ? 11.844 4.195 -4.676 1 98.69 76 ILE A C 1
ATOM 613 O O . ILE A 1 76 ? 11.195 3.467 -5.434 1 98.69 76 ILE A O 1
ATOM 617 N N . HIS A 1 77 ? 13.078 4.387 -4.867 1 98.5 77 HIS A N 1
ATOM 618 C CA . HIS A 1 77 ? 13.773 3.959 -6.074 1 98.5 77 HIS A CA 1
ATOM 619 C C . HIS A 1 77 ? 14.258 2.516 -5.953 1 98.5 77 HIS A C 1
ATOM 621 O O . HIS A 1 77 ? 14.438 1.832 -6.961 1 98.5 77 HIS A O 1
ATOM 627 N N . ASP A 1 78 ? 14.492 2.012 -4.695 1 97.25 78 ASP A N 1
ATOM 628 C CA . ASP A 1 78 ? 14.875 0.635 -4.402 1 97.25 78 ASP A CA 1
ATOM 629 C C . ASP A 1 78 ? 14.273 0.165 -3.082 1 97.25 78 ASP A C 1
ATOM 631 O O . ASP A 1 78 ? 14.789 0.479 -2.008 1 97.25 78 ASP A O 1
ATOM 635 N N . ASP A 1 79 ? 13.242 -0.657 -3.176 1 94.81 79 ASP A N 1
ATOM 636 C CA . ASP A 1 79 ? 12.492 -1.022 -1.979 1 94.81 79 ASP A CA 1
ATOM 637 C C . ASP A 1 79 ? 13.266 -2.027 -1.128 1 94.81 79 ASP A C 1
ATOM 639 O O . ASP A 1 79 ? 12.898 -2.281 0.023 1 94.81 79 ASP A O 1
ATOM 643 N N . SER A 1 80 ? 14.336 -2.578 -1.698 1 93.31 80 SER A N 1
ATOM 644 C CA . SER A 1 8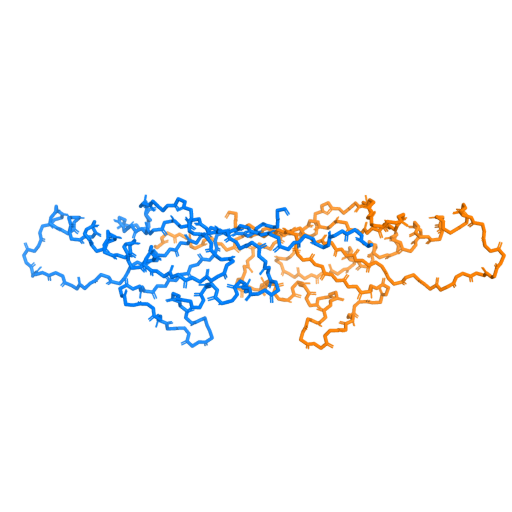0 ? 15.195 -3.424 -0.88 1 93.31 80 SER A CA 1
ATOM 645 C C . SER A 1 80 ? 16.047 -2.59 0.067 1 93.31 80 SER A C 1
ATOM 647 O O . SER A 1 80 ? 16.594 -3.113 1.04 1 93.31 80 SER A O 1
ATOM 649 N N . LYS A 1 81 ? 16.172 -1.237 -0.259 1 97 81 LYS A N 1
ATOM 650 C CA . LYS A 1 81 ? 17 -0.339 0.546 1 97 81 LYS A CA 1
ATOM 651 C C . LYS A 1 81 ? 16.125 0.549 1.437 1 97 81 LYS A C 1
ATOM 653 O O . LYS A 1 81 ? 16.516 0.88 2.559 1 97 81 LYS A O 1
ATOM 658 N N . VAL A 1 82 ? 14.961 0.966 0.97 1 98 82 VAL A N 1
ATOM 659 C CA . VAL A 1 82 ? 14 1.795 1.697 1 98 82 VAL A CA 1
ATOM 660 C C . VAL A 1 82 ? 12.617 1.164 1.626 1 98 82 VAL A C 1
ATOM 662 O O . VAL A 1 82 ? 12.023 1.071 0.548 1 98 82 VAL A O 1
ATOM 665 N N . SER A 1 83 ? 12.148 0.784 2.762 1 94.56 83 SER A N 1
ATOM 666 C CA . SER A 1 83 ? 10.844 0.133 2.816 1 94.56 83 SER A CA 1
ATOM 667 C C . SER A 1 83 ? 9.734 1.15 3.025 1 94.56 83 SER A C 1
ATOM 669 O O . SER A 1 83 ? 9.984 2.281 3.447 1 94.56 83 SER A O 1
ATOM 671 N N . LEU A 1 84 ? 8.578 0.744 2.77 1 94 84 LEU A N 1
ATOM 672 C CA . LEU A 1 84 ? 7.391 1.545 3.047 1 94 84 LEU A CA 1
ATOM 673 C C . LEU A 1 84 ? 7.344 1.958 4.516 1 94 84 LEU A C 1
ATOM 675 O O . LEU A 1 84 ? 7.09 3.123 4.828 1 94 84 LEU A O 1
ATOM 679 N N . ASP A 1 85 ? 7.641 1.024 5.375 1 92.94 85 ASP A N 1
ATOM 680 C CA . ASP A 1 85 ? 7.602 1.271 6.812 1 92.94 85 ASP A CA 1
ATOM 681 C C . ASP A 1 85 ? 8.633 2.326 7.219 1 92.94 85 ASP A C 1
ATOM 683 O O . ASP A 1 85 ? 8.375 3.137 8.117 1 92.94 85 ASP A O 1
ATOM 687 N N . LYS A 1 86 ? 9.742 2.242 6.609 1 95.69 86 LYS A N 1
ATOM 688 C CA . LYS A 1 86 ? 10.773 3.234 6.898 1 95.69 86 LYS A CA 1
ATOM 689 C C . LYS A 1 86 ? 10.289 4.641 6.555 1 95.69 86 LYS A C 1
ATOM 691 O O . LYS A 1 86 ? 10.508 5.582 7.324 1 95.69 86 LYS A O 1
ATOM 696 N N . VAL A 1 87 ? 9.617 4.777 5.461 1 98 87 VAL A N 1
ATOM 697 C CA . VAL A 1 87 ? 9.156 6.09 5.016 1 98 87 VAL A CA 1
ATOM 698 C C . VAL A 1 87 ? 8.055 6.594 5.945 1 98 87 VAL A C 1
ATOM 700 O O . VAL A 1 87 ? 8.117 7.723 6.438 1 98 87 VAL A O 1
ATOM 703 N N . THR A 1 88 ? 7.086 5.777 6.23 1 96.75 88 THR A N 1
ATOM 704 C CA . THR A 1 88 ? 5.988 6.203 7.098 1 96.75 88 THR A CA 1
ATOM 705 C C . THR A 1 88 ? 6.488 6.461 8.516 1 96.75 88 THR A C 1
ATOM 707 O O . THR A 1 88 ? 5.992 7.359 9.195 1 96.75 88 THR A O 1
ATOM 710 N N . GLY A 1 89 ? 7.473 5.746 8.906 1 97.56 89 GLY A N 1
ATOM 711 C CA . GLY A 1 89 ? 8.039 5.859 10.242 1 97.56 89 GLY A CA 1
ATOM 712 C C . GLY A 1 89 ? 8.742 7.184 10.477 1 97.56 89 GLY A C 1
ATOM 713 O O . GLY A 1 89 ? 9.031 7.543 11.617 1 97.56 89 GLY A O 1
ATOM 714 N N . LEU A 1 90 ? 9.078 7.906 9.469 1 98.12 90 LEU A N 1
ATOM 715 C CA . LEU A 1 90 ? 9.664 9.234 9.594 1 98.12 90 LEU A CA 1
ATOM 716 C C . LEU A 1 90 ? 8.672 10.203 10.234 1 98.12 90 LEU A C 1
ATOM 718 O O . LEU A 1 90 ? 9.07 11.188 10.859 1 98.12 90 LEU A O 1
ATOM 722 N N . PHE A 1 91 ? 7.336 9.859 10.109 1 98.31 91 PHE A N 1
ATOM 723 C CA . PHE A 1 91 ? 6.301 10.805 10.508 1 98.31 91 PHE A CA 1
ATOM 724 C C . PHE A 1 91 ? 5.582 10.312 11.766 1 98.31 91 PHE A C 1
ATOM 726 O O . PHE A 1 91 ? 5.211 11.117 12.625 1 98.31 91 PHE A O 1
ATOM 733 N N . TYR A 1 92 ? 5.375 9.039 11.742 1 96.12 92 TYR A N 1
ATOM 734 C CA . TYR A 1 92 ? 4.457 8.477 12.734 1 96.12 92 TYR A CA 1
ATOM 735 C C . TYR A 1 92 ? 4.773 7.016 13.008 1 96.12 92 TYR A C 1
ATOM 737 O O . TYR A 1 92 ? 5.043 6.246 12.078 1 96.12 92 TYR A O 1
ATOM 745 N N . ASN A 1 93 ? 4.742 6.711 14.25 1 94.31 93 ASN A N 1
ATOM 746 C CA . ASN A 1 93 ? 4.887 5.32 14.656 1 94.31 93 ASN A CA 1
ATOM 747 C C . ASN A 1 93 ? 3.527 4.637 14.805 1 94.31 93 ASN A C 1
ATOM 749 O O . ASN A 1 93 ? 2.828 4.848 15.797 1 94.31 93 ASN A O 1
ATOM 753 N N . GLU A 1 94 ? 3.199 3.84 13.953 1 86.38 94 GLU A N 1
ATOM 754 C CA . GLU A 1 94 ? 1.892 3.189 13.93 1 86.38 94 GLU A CA 1
ATOM 755 C C . GLU A 1 94 ? 1.74 2.213 15.094 1 86.38 94 GLU A C 1
ATOM 757 O O . GLU A 1 94 ? 0.654 2.08 15.656 1 86.38 94 GLU A O 1
ATOM 762 N N . GLU A 1 95 ? 2.746 1.521 15.445 1 87.81 95 GLU A N 1
ATOM 763 C CA . GLU A 1 95 ? 2.705 0.537 16.516 1 87.81 95 GLU A CA 1
ATOM 764 C C . GLU A 1 95 ? 2.459 1.205 17.875 1 87.81 95 GLU A C 1
ATOM 766 O O . GLU A 1 95 ? 1.659 0.72 18.672 1 87.81 95 GLU A O 1
ATOM 771 N N . GLU A 1 96 ? 3.09 2.369 18.078 1 93 96 GLU A N 1
ATOM 772 C CA . GLU A 1 96 ? 2.992 3.074 19.344 1 93 96 GLU A CA 1
ATOM 773 C C . GLU A 1 96 ? 1.904 4.145 19.312 1 93 96 GLU A C 1
ATOM 775 O O . GLU A 1 96 ? 1.568 4.734 20.328 1 93 96 GLU A O 1
ATOM 780 N N . ASP A 1 97 ? 1.41 4.371 18.062 1 91.75 97 ASP A N 1
ATOM 781 C CA . ASP A 1 97 ? 0.392 5.395 17.828 1 91.75 97 ASP A CA 1
ATOM 782 C C . ASP A 1 97 ? 0.88 6.762 18.297 1 91.75 97 ASP A C 1
ATOM 784 O O . ASP A 1 97 ? 0.203 7.438 19.078 1 91.75 97 ASP A O 1
ATOM 788 N N . GLU A 1 98 ? 2.074 7.109 17.953 1 95.44 98 GLU A N 1
ATOM 789 C CA . GLU A 1 98 ? 2.654 8.391 18.359 1 95.44 98 GLU A CA 1
ATOM 790 C C . GLU A 1 98 ? 3.367 9.07 17.188 1 95.44 98 GLU A C 1
ATOM 792 O O . GLU A 1 98 ? 3.969 8.398 16.359 1 95.44 98 GLU A O 1
ATOM 797 N N . PRO A 1 99 ? 3.389 10.414 17.219 1 95.25 99 PRO A N 1
ATOM 798 C CA . PRO A 1 99 ? 4.133 11.141 16.188 1 95.25 99 PRO A CA 1
ATOM 799 C C . PRO A 1 99 ? 5.645 10.992 16.328 1 95.25 99 PRO A C 1
ATOM 801 O O . PRO A 1 99 ? 6.145 10.836 17.453 1 95.25 99 PRO A O 1
ATOM 804 N N . VAL A 1 100 ? 6.375 11.023 15.25 1 97.12 100 VAL A N 1
ATOM 805 C CA . VAL A 1 100 ? 7.832 10.961 15.242 1 97.12 100 VAL A CA 1
ATOM 806 C C . VAL A 1 100 ? 8.406 12.32 14.852 1 97.12 100 VAL A C 1
ATOM 808 O O . VAL A 1 100 ? 9.273 12.859 15.547 1 97.12 100 VAL A O 1
ATOM 811 N N . MET A 1 101 ? 7.879 12.953 13.859 1 97.62 101 MET A N 1
ATOM 812 C CA . MET A 1 101 ? 8.352 14.25 13.383 1 97.62 101 MET A CA 1
ATOM 813 C C . MET A 1 101 ? 7.691 15.383 14.156 1 97.62 101 MET A C 1
ATOM 815 O O . MET A 1 101 ? 6.469 15.398 14.328 1 97.62 101 MET A O 1
ATOM 819 N N . GLU A 1 102 ? 8.469 16.328 14.555 1 96.69 102 GLU A N 1
ATOM 820 C CA . GLU A 1 102 ? 7.926 17.516 15.203 1 96.69 102 GLU A CA 1
ATOM 821 C C . GLU A 1 102 ? 6.922 18.234 14.312 1 96.69 102 GLU A C 1
ATOM 823 O O . GLU A 1 102 ? 7.156 18.391 13.109 1 96.69 102 GLU A O 1
ATOM 828 N N . GLY A 1 103 ? 5.75 18.531 14.922 1 97.19 103 GLY A N 1
ATOM 829 C CA . GLY A 1 103 ? 4.738 19.281 14.195 1 97.19 103 GLY A CA 1
ATOM 830 C C . GLY A 1 103 ? 3.74 18.391 13.477 1 97.19 103 GLY A C 1
ATOM 831 O O . GLY A 1 103 ? 2.857 18.875 12.773 1 97.19 103 GLY A O 1
ATOM 832 N N . VAL A 1 104 ? 3.922 17.141 13.617 1 98 104 VAL A N 1
ATOM 833 C CA . VAL A 1 104 ? 3.018 16.188 12.984 1 98 104 VAL A CA 1
ATOM 834 C C . VAL A 1 104 ? 2.123 15.539 14.039 1 98 104 VAL A C 1
ATOM 836 O O . VAL A 1 104 ? 2.59 15.18 15.117 1 98 104 VAL A O 1
ATOM 839 N N . SER A 1 105 ? 0.868 15.477 13.75 1 96.62 105 SER A N 1
ATOM 840 C CA . SER A 1 105 ? -0.042 14.742 14.625 1 96.62 105 SER A CA 1
ATOM 841 C C . SER A 1 105 ? -0.159 13.281 14.195 1 96.62 105 SER A C 1
ATOM 843 O O . SER A 1 105 ? -0.021 12.375 15.016 1 96.62 105 SER A O 1
ATOM 845 N N . SER A 1 106 ? -0.351 13.039 12.883 1 94.69 106 SER A N 1
ATOM 846 C CA . SER A 1 106 ? -0.455 11.695 12.32 1 94.69 106 SER A CA 1
ATOM 847 C C . SER A 1 106 ? -0.105 11.688 10.836 1 94.69 106 SER A C 1
ATOM 849 O O . SER A 1 106 ? 0.105 12.742 10.234 1 94.69 106 SER A O 1
ATOM 851 N N . CYS A 1 107 ? 0.05 10.547 10.344 1 96.5 107 CYS A N 1
ATOM 852 C CA . CYS A 1 107 ? 0.314 10.336 8.922 1 96.5 107 CYS A CA 1
ATOM 853 C C . CYS A 1 107 ? -0.439 9.117 8.406 1 96.5 107 CYS A C 1
ATOM 855 O O . CYS A 1 107 ? -0.493 8.086 9.078 1 96.5 107 CYS A O 1
ATOM 857 N N . GLU A 1 108 ? -0.977 9.219 7.223 1 94.19 108 GLU A N 1
ATOM 858 C CA . GLU A 1 108 ? -1.69 8.125 6.574 1 94.19 108 GLU A CA 1
ATOM 859 C C . GLU A 1 108 ? -1.193 7.91 5.148 1 94.19 108 GLU A C 1
ATOM 861 O O . GLU A 1 108 ? -0.811 8.867 4.469 1 94.19 108 GLU A O 1
ATOM 866 N N . VAL A 1 109 ? -1.216 6.664 4.746 1 96.44 109 VAL A N 1
ATOM 867 C CA . VAL A 1 109 ? -0.947 6.359 3.344 1 96.44 109 VAL A CA 1
ATOM 868 C C . VAL A 1 109 ? -2.26 6.316 2.562 1 96.44 109 VAL A C 1
ATOM 870 O O . VAL A 1 109 ? -3.168 5.559 2.904 1 96.44 109 VAL A O 1
ATOM 873 N N . GLU A 1 110 ? -2.338 7.133 1.558 1 96.5 110 GLU A N 1
ATOM 874 C CA . GLU A 1 110 ? -3.525 7.16 0.707 1 96.5 110 GLU A CA 1
ATOM 875 C C . GLU A 1 110 ? -3.387 6.191 -0.465 1 96.5 110 GLU A C 1
ATOM 877 O O . GLU A 1 110 ? -4.383 5.637 -0.938 1 96.5 110 GLU A O 1
ATOM 882 N N . ALA A 1 111 ? -2.135 5.973 -0.874 1 98.25 111 ALA A N 1
ATOM 883 C CA . ALA A 1 111 ? -1.907 5.098 -2.021 1 98.25 111 ALA A CA 1
ATOM 884 C C . ALA A 1 111 ? -0.46 4.613 -2.062 1 98.25 111 ALA A C 1
ATOM 886 O O . ALA A 1 111 ? 0.446 5.305 -1.594 1 98.25 111 ALA A O 1
ATOM 887 N N . TRP A 1 112 ? -0.278 3.469 -2.602 1 98.25 112 TRP A N 1
ATOM 888 C CA . TRP A 1 112 ? 1.04 2.902 -2.867 1 98.25 112 TRP A CA 1
ATOM 889 C C . TRP A 1 112 ? 1.024 2.061 -4.137 1 98.25 112 TRP A C 1
ATOM 891 O O . TRP A 1 112 ? 0.198 1.156 -4.281 1 98.25 112 TRP A O 1
ATOM 901 N N . ASN A 1 113 ? 1.959 2.35 -5.051 1 98.5 113 ASN A N 1
ATOM 902 C CA . ASN A 1 113 ? 1.996 1.665 -6.34 1 98.5 113 ASN A CA 1
ATOM 903 C C . ASN A 1 113 ? 3.422 1.295 -6.734 1 98.5 113 ASN A C 1
ATOM 905 O O . ASN A 1 113 ? 4.32 2.139 -6.699 1 98.5 113 ASN A O 1
ATOM 909 N N . LYS A 1 114 ? 3.557 0.038 -7.035 1 97.06 114 LYS A N 1
ATOM 910 C CA . LYS A 1 114 ? 4.809 -0.291 -7.711 1 97.06 114 LYS A CA 1
ATOM 911 C C . LYS A 1 114 ? 4.855 0.321 -9.109 1 97.06 114 LYS A C 1
ATOM 913 O O . LYS A 1 114 ? 3.818 0.528 -9.734 1 97.06 114 LYS A O 1
ATOM 918 N N . LEU A 1 115 ? 6.098 0.624 -9.492 1 95.06 115 LEU A N 1
ATOM 919 C CA . LEU A 1 115 ? 6.262 1.297 -10.773 1 95.06 115 LEU A CA 1
ATOM 920 C C . LEU A 1 115 ? 6.992 0.399 -11.773 1 95.06 115 LEU A C 1
ATOM 922 O O . LEU A 1 115 ? 7.824 -0.422 -11.383 1 95.06 115 LEU A O 1
ATOM 926 N N . MET B 1 1 ? -17.234 14.594 12.094 1 40 1 MET B N 1
ATOM 927 C CA . MET B 1 1 ? -15.852 14.352 11.695 1 40 1 MET B CA 1
ATOM 928 C C . MET B 1 1 ? -15.773 13.758 10.297 1 40 1 MET B C 1
ATOM 930 O O . MET B 1 1 ? -16.641 12.977 9.898 1 40 1 MET B O 1
ATOM 934 N N . ALA B 1 2 ? -15.172 14.445 9.367 1 52.16 2 ALA B N 1
ATOM 935 C CA . ALA B 1 2 ? -15.266 13.898 8.023 1 52.16 2 ALA B CA 1
ATOM 936 C C . ALA B 1 2 ? -15.008 12.391 8.023 1 52.16 2 ALA B C 1
ATOM 938 O O . ALA B 1 2 ? -14.195 11.891 8.797 1 52.16 2 ALA B O 1
ATOM 939 N N . PRO B 1 3 ? -15.867 11.703 7.469 1 59.97 3 PRO B N 1
ATOM 940 C CA . PRO B 1 3 ? -15.75 10.25 7.59 1 59.97 3 PRO B CA 1
ATOM 941 C C . PRO B 1 3 ? -14.422 9.711 7.07 1 59.97 3 PRO B C 1
ATOM 943 O O . PRO B 1 3 ? -13.906 10.203 6.062 1 59.97 3 PRO B O 1
ATOM 946 N N . LYS B 1 4 ? -13.523 9.07 7.961 1 76.19 4 LYS B N 1
ATOM 947 C CA . LYS B 1 4 ? -12.281 8.398 7.578 1 76.19 4 LYS B CA 1
ATOM 948 C C . LYS B 1 4 ? -12.508 7.434 6.422 1 76.19 4 LYS B C 1
ATOM 950 O O . LYS B 1 4 ? -13.508 6.711 6.398 1 76.19 4 LYS B O 1
ATOM 955 N N . ILE B 1 5 ? -11.781 7.648 5.324 1 87.25 5 ILE B N 1
ATOM 956 C CA . ILE B 1 5 ? -11.852 6.684 4.23 1 87.25 5 ILE B CA 1
ATOM 957 C C . ILE B 1 5 ? -11.375 5.316 4.715 1 87.25 5 ILE B C 1
ATOM 959 O O . ILE B 1 5 ? -10.227 5.172 5.145 1 87.25 5 ILE B O 1
ATOM 963 N N . THR B 1 6 ? -12.258 4.383 4.691 1 93.94 6 THR B N 1
ATOM 964 C CA . THR B 1 6 ? -11.914 3.068 5.227 1 93.94 6 THR B CA 1
ATOM 965 C C . THR B 1 6 ? -11.867 2.025 4.113 1 93.94 6 THR B C 1
ATOM 967 O O . THR B 1 6 ? -11.352 0.924 4.312 1 93.94 6 THR B O 1
ATOM 970 N N . LYS B 1 7 ? -12.406 2.408 2.863 1 97.75 7 LYS B N 1
ATOM 971 C CA . LYS B 1 7 ? -12.406 1.491 1.728 1 97.75 7 LYS B CA 1
ATOM 972 C C . LYS B 1 7 ? -11.102 1.58 0.951 1 97.75 7 LYS B C 1
ATOM 974 O O . LYS B 1 7 ? -10.562 2.672 0.752 1 97.75 7 LYS B O 1
ATOM 979 N N . SER B 1 8 ? -10.555 0.415 0.538 1 98.38 8 SER B N 1
ATOM 980 C CA . SER B 1 8 ? -9.336 0.399 -0.263 1 98.38 8 SER B CA 1
ATOM 981 C C . SER B 1 8 ? -9.359 -0.735 -1.282 1 98.38 8 SER B C 1
ATOM 983 O O . SER B 1 8 ? -10.203 -1.634 -1.2 1 98.38 8 SER B O 1
ATOM 985 N N . GLN B 1 9 ? -8.562 -0.634 -2.254 1 98.62 9 GLN B N 1
ATOM 986 C CA . GLN B 1 9 ? -8.367 -1.661 -3.273 1 98.62 9 GLN B CA 1
ATOM 987 C C . GLN B 1 9 ? -6.902 -2.078 -3.363 1 98.62 9 GLN B C 1
ATOM 989 O O . GLN B 1 9 ? -6.004 -1.236 -3.287 1 98.62 9 GLN B O 1
ATOM 994 N N . LEU B 1 10 ? -6.727 -3.338 -3.617 1 98.5 10 LEU B N 1
ATOM 995 C CA . LEU B 1 10 ? -5.402 -3.93 -3.793 1 98.5 10 LEU B CA 1
ATOM 996 C C . LEU B 1 10 ? -5.301 -4.637 -5.141 1 98.5 10 LEU B C 1
ATOM 998 O O . LEU B 1 10 ? -6.297 -5.145 -5.66 1 98.5 10 LEU B O 1
ATOM 1002 N N . ILE B 1 11 ? -4.137 -4.699 -5.656 1 98.75 11 ILE B N 1
ATOM 1003 C CA . ILE B 1 11 ? -3.762 -5.59 -6.75 1 98.75 11 ILE B CA 1
ATOM 1004 C C . ILE B 1 11 ? -2.654 -6.535 -6.293 1 98.75 11 ILE B C 1
ATOM 1006 O O . ILE B 1 11 ? -1.559 -6.094 -5.941 1 98.75 11 ILE B O 1
ATOM 1010 N N . LEU B 1 12 ? -2.904 -7.797 -6.293 1 98.38 12 LEU B N 1
ATOM 1011 C CA . LEU B 1 12 ? -1.963 -8.828 -5.863 1 98.38 12 LEU B CA 1
ATOM 1012 C C . LEU B 1 12 ? -1.453 -9.633 -7.051 1 98.38 12 LEU B C 1
ATOM 1014 O O . LEU B 1 12 ? -2.215 -9.938 -7.973 1 98.38 12 LEU B O 1
ATOM 1018 N N . LEU B 1 13 ? -0.236 -9.945 -7.027 1 97.38 13 LEU B N 1
ATOM 1019 C CA . LEU B 1 13 ? 0.34 -10.961 -7.902 1 97.38 13 LEU B CA 1
ATOM 1020 C C . LEU B 1 13 ? 0.613 -12.25 -7.133 1 97.38 13 LEU B C 1
ATOM 1022 O O . LEU B 1 13 ? 1.53 -12.305 -6.309 1 97.38 13 LEU B O 1
ATOM 1026 N N . VAL B 1 14 ? -0.214 -13.219 -7.422 1 97.94 14 VAL B N 1
ATOM 1027 C CA . VAL B 1 14 ? -0.107 -14.508 -6.742 1 97.94 14 VAL B CA 1
ATOM 1028 C C . VAL B 1 14 ? 0.636 -15.5 -7.629 1 97.94 14 VAL B C 1
ATOM 1030 O O . VAL B 1 14 ? 0.168 -15.836 -8.719 1 97.94 14 VAL B O 1
ATOM 1033 N N . LYS B 1 15 ? 1.749 -15.938 -7.184 1 96.56 15 LYS B N 1
ATOM 1034 C CA . LYS B 1 15 ? 2.621 -16.828 -7.953 1 96.56 15 LYS B CA 1
ATOM 1035 C C . LYS B 1 15 ? 2.4 -18.281 -7.566 1 96.56 15 LYS B C 1
ATOM 1037 O O . LYS B 1 15 ? 2.408 -18.625 -6.383 1 96.56 15 LYS B O 1
ATOM 1042 N N . PRO B 1 16 ? 2.275 -19.125 -8.57 1 97.06 16 PRO B N 1
ATOM 1043 C CA . PRO B 1 16 ? 1.966 -20.531 -8.273 1 97.06 16 PRO B CA 1
ATOM 1044 C C . PRO B 1 16 ? 3.203 -21.344 -7.895 1 97.06 16 PRO B C 1
ATOM 1046 O O . PRO B 1 16 ? 4.316 -21 -8.305 1 97.06 16 PRO B O 1
ATOM 1049 N N . ASP B 1 17 ? 2.938 -22.359 -7.055 1 95.88 17 ASP B N 1
ATOM 1050 C CA . ASP B 1 17 ? 3.895 -23.438 -6.832 1 95.88 17 ASP B CA 1
ATOM 1051 C C . ASP B 1 17 ? 3.564 -24.656 -7.695 1 95.88 17 ASP B C 1
ATOM 1053 O O . ASP B 1 17 ? 2.768 -25.516 -7.301 1 95.88 17 ASP B O 1
ATOM 1057 N N . LEU B 1 18 ? 4.156 -24.656 -8.836 1 89.88 18 LEU B N 1
ATOM 1058 C CA . LEU B 1 18 ? 3.844 -25.734 -9.781 1 89.88 18 LEU B CA 1
ATOM 1059 C C . LEU B 1 18 ? 4.703 -26.969 -9.516 1 89.88 18 LEU B C 1
ATOM 1061 O O . LEU B 1 18 ? 5.934 -26.906 -9.609 1 89.88 18 LEU B O 1
ATOM 1065 N N . PRO B 1 19 ? 4.094 -28.062 -9.195 1 87.38 19 PRO B N 1
ATOM 1066 C CA . PRO B 1 19 ? 4.887 -29.281 -9.023 1 87.38 19 PRO B CA 1
ATOM 1067 C C . PRO B 1 19 ? 5.539 -29.75 -10.32 1 87.38 19 PRO B C 1
ATOM 1069 O O . PRO B 1 19 ? 5.047 -29.438 -11.406 1 87.38 19 PRO B O 1
ATOM 1072 N N . ASP B 1 20 ? 6.656 -30.469 -10.164 1 88 20 ASP B N 1
ATOM 1073 C CA . ASP B 1 20 ? 7.332 -31.016 -11.344 1 88 20 ASP B CA 1
ATOM 1074 C C . ASP B 1 20 ? 6.426 -31.969 -12.109 1 88 20 ASP B C 1
ATOM 1076 O O . ASP B 1 20 ? 5.664 -32.719 -11.5 1 88 20 ASP B O 1
ATOM 1080 N N . GLY B 1 21 ? 6.531 -31.797 -13.398 1 88.69 21 GLY B N 1
ATOM 1081 C CA . GLY B 1 21 ? 5.789 -32.719 -14.25 1 88.69 21 GLY B CA 1
ATOM 1082 C C . GLY B 1 21 ? 6.562 -33.969 -14.586 1 88.69 21 GLY B C 1
ATOM 1083 O O . GLY B 1 21 ? 7.688 -34.156 -14.109 1 88.69 21 GLY B O 1
ATOM 1084 N N . PRO B 1 22 ? 5.824 -34.812 -15.32 1 92.31 22 PRO B N 1
ATOM 1085 C CA . PRO B 1 22 ? 6.531 -36.031 -15.742 1 92.31 22 PRO B CA 1
ATOM 1086 C C . PRO B 1 22 ? 7.762 -35.719 -16.594 1 92.31 22 PRO B C 1
ATOM 1088 O O . PRO B 1 22 ? 7.863 -34.625 -17.172 1 92.31 22 PRO B O 1
ATOM 1091 N N . GLU B 1 23 ? 8.836 -36.594 -16.609 1 91.75 23 GLU B N 1
ATOM 1092 C CA . GLU B 1 23 ? 10.117 -36.438 -17.281 1 91.75 23 GLU B CA 1
ATOM 1093 C C . GLU B 1 23 ? 9.938 -36.125 -18.766 1 91.75 23 GLU B C 1
ATOM 1095 O O . GLU B 1 23 ? 10.688 -35.344 -19.344 1 91.75 23 GLU B O 1
ATOM 1100 N N . ASP B 1 24 ? 9.023 -36.625 -19.516 1 94.12 24 ASP B N 1
ATOM 1101 C CA . ASP B 1 24 ? 8.852 -36.5 -20.953 1 94.12 24 ASP B CA 1
ATOM 1102 C C . ASP B 1 24 ? 7.797 -35.438 -21.281 1 94.12 24 ASP B C 1
ATOM 1104 O O . ASP B 1 24 ? 7.238 -35.406 -22.375 1 94.12 24 ASP B O 1
ATOM 1108 N N . GLU B 1 25 ? 7.504 -34.5 -20.328 1 93.12 25 GLU B N 1
ATOM 1109 C CA . GLU B 1 25 ? 6.484 -33.469 -20.531 1 93.12 25 GLU B CA 1
ATOM 1110 C C . GLU B 1 25 ? 6.867 -32.5 -21.656 1 93.12 25 GLU B C 1
ATOM 1112 O O . GLU B 1 25 ? 7.984 -32 -21.688 1 93.12 25 GLU B O 1
ATOM 1117 N N . THR B 1 26 ? 6.004 -32.281 -22.609 1 94.06 26 THR B N 1
ATOM 1118 C CA . THR B 1 26 ? 6.234 -31.297 -23.672 1 94.06 26 THR B CA 1
ATOM 1119 C C . THR B 1 26 ? 5.902 -29.891 -23.188 1 94.06 26 THR B C 1
ATOM 1121 O O . THR B 1 26 ? 5.242 -29.703 -22.156 1 94.06 26 THR B O 1
ATOM 1124 N N . ALA B 1 27 ? 6.328 -28.953 -23.922 1 91.31 27 ALA B N 1
ATOM 1125 C CA . ALA B 1 27 ? 6.047 -27.562 -23.609 1 91.31 27 ALA B CA 1
ATOM 1126 C C . ALA B 1 27 ? 4.547 -27.281 -23.594 1 91.31 27 ALA B C 1
ATOM 1128 O O . ALA B 1 27 ? 4.059 -26.5 -22.781 1 91.31 27 ALA B O 1
ATOM 1129 N N . GLU B 1 28 ? 3.887 -27.953 -24.438 1 93.38 28 GLU B N 1
ATOM 1130 C CA . GLU B 1 28 ? 2.439 -27.797 -24.531 1 93.38 28 GLU B CA 1
ATOM 1131 C C . GLU B 1 28 ? 1.738 -28.359 -23.312 1 93.38 28 GLU B C 1
ATOM 1133 O O . GLU B 1 28 ? 0.81 -27.75 -22.781 1 93.38 28 GLU B O 1
ATOM 1138 N N . GLN B 1 29 ? 2.166 -29.5 -22.859 1 93.81 29 GLN B N 1
ATOM 1139 C CA . GLN B 1 29 ? 1.595 -30.141 -21.672 1 93.81 29 GLN B CA 1
ATOM 1140 C C . GLN B 1 29 ? 1.891 -29.328 -20.406 1 93.81 29 GLN B C 1
ATOM 1142 O O . GLN B 1 29 ? 1.047 -29.234 -19.516 1 93.81 29 GLN B O 1
ATOM 1147 N N . MET B 1 30 ? 3.029 -28.797 -20.375 1 91.44 30 MET B N 1
ATOM 1148 C CA . MET B 1 30 ? 3.398 -27.953 -19.25 1 91.44 30 MET B CA 1
ATOM 1149 C C . MET B 1 30 ? 2.504 -26.719 -19.188 1 91.44 30 MET B C 1
ATOM 1151 O O . MET B 1 30 ? 2.041 -26.344 -18.109 1 91.44 30 MET B O 1
ATOM 1155 N N . ASN B 1 31 ? 2.26 -26.172 -20.297 1 93.12 31 ASN B N 1
ATOM 1156 C CA . ASN B 1 31 ? 1.375 -25.016 -20.359 1 93.12 31 ASN B CA 1
ATOM 1157 C C . ASN B 1 31 ? -0.036 -25.359 -19.891 1 93.12 31 ASN B C 1
ATOM 1159 O O . ASN B 1 31 ? -0.66 -24.578 -19.156 1 93.12 31 ASN B O 1
ATOM 1163 N N . GLN B 1 32 ? -0.436 -26.469 -20.281 1 94.5 32 GLN B N 1
ATOM 1164 C CA . GLN B 1 32 ? -1.757 -26.922 -19.859 1 94.5 32 GLN B CA 1
ATOM 1165 C C . GLN B 1 32 ? -1.806 -27.156 -18.344 1 94.5 32 GLN B C 1
ATOM 1167 O O . GLN B 1 32 ? -2.775 -26.781 -17.688 1 94.5 32 GLN B O 1
ATOM 1172 N N . ARG B 1 33 ? -0.776 -27.797 -17.844 1 94.56 33 ARG B N 1
ATOM 1173 C CA . ARG B 1 33 ? -0.695 -28.047 -16.406 1 94.56 33 ARG B CA 1
ATOM 1174 C C . ARG B 1 33 ? -0.651 -26.734 -15.625 1 94.56 33 ARG B C 1
ATOM 1176 O O . ARG B 1 33 ? -1.309 -26.594 -14.586 1 94.56 33 ARG B O 1
ATOM 1183 N N . MET B 1 34 ? 0.004 -25.812 -16.109 1 94.56 34 MET B N 1
ATOM 1184 C CA . MET B 1 34 ? 0.094 -24.484 -15.492 1 94.56 34 MET B CA 1
ATOM 1185 C C . MET B 1 34 ? -1.267 -23.797 -15.477 1 94.56 34 MET B C 1
ATOM 1187 O O . MET B 1 34 ? -1.682 -23.25 -14.453 1 94.56 34 MET B O 1
ATOM 1191 N N . ASP B 1 35 ? -1.938 -23.922 -16.516 1 96.06 35 ASP B N 1
ATOM 1192 C CA . ASP B 1 35 ? -3.262 -23.312 -16.625 1 96.06 35 ASP B CA 1
ATOM 1193 C C . ASP B 1 35 ? -4.238 -23.938 -15.641 1 96.06 35 ASP B C 1
ATOM 1195 O O . ASP B 1 35 ? -5.016 -23.234 -14.992 1 96.06 35 ASP B O 1
ATOM 1199 N N . GLN B 1 36 ? -4.121 -25.172 -15.586 1 96.88 36 GLN B N 1
ATOM 1200 C CA . GLN B 1 36 ? -4.996 -25.859 -14.648 1 96.88 36 GLN B CA 1
ATOM 1201 C C . GLN B 1 36 ? -4.664 -25.5 -13.203 1 96.88 36 GLN B C 1
ATOM 1203 O O . GLN B 1 36 ? -5.562 -25.297 -12.383 1 96.88 36 GLN B O 1
ATOM 1208 N N . HIS B 1 37 ? -3.357 -25.5 -12.945 1 97.5 37 HIS B N 1
ATOM 1209 C CA . HIS B 1 37 ? -2.918 -25.125 -11.602 1 97.5 37 HIS B CA 1
ATOM 1210 C C . HIS B 1 37 ? -3.422 -23.734 -11.227 1 97.5 37 HIS B C 1
ATOM 1212 O O . HIS B 1 37 ? -3.902 -23.531 -10.109 1 97.5 37 HIS B O 1
ATOM 1218 N N . LEU B 1 38 ? -3.436 -22.844 -12.141 1 98.12 38 LEU B N 1
ATOM 1219 C CA . LEU B 1 38 ? -3.885 -21.484 -11.891 1 98.12 38 LEU B CA 1
ATOM 1220 C C . LEU B 1 38 ? -5.402 -21.438 -11.75 1 98.12 38 LEU B C 1
ATOM 1222 O O . LEU B 1 38 ? -5.926 -20.641 -10.953 1 98.12 38 LEU B O 1
ATOM 1226 N N . ALA B 1 39 ? -6.031 -22.234 -12.484 1 98.19 39 ALA B N 1
ATOM 1227 C CA . ALA B 1 39 ? -7.484 -22.312 -12.352 1 98.19 39 ALA B CA 1
ATOM 1228 C C . ALA B 1 39 ? -7.887 -22.812 -10.969 1 98.19 39 ALA B C 1
ATOM 1230 O O . ALA B 1 39 ? -8.82 -22.297 -10.359 1 98.19 39 ALA B O 1
ATOM 1231 N N . ASP B 1 40 ? -7.184 -23.812 -10.508 1 98.19 40 ASP B N 1
ATOM 1232 C CA . ASP B 1 40 ? -7.434 -24.344 -9.172 1 98.19 40 ASP B CA 1
ATOM 1233 C C . ASP B 1 40 ? -7.164 -23.281 -8.102 1 98.19 40 ASP B C 1
ATOM 1235 O O . ASP B 1 40 ? -7.906 -23.188 -7.121 1 98.19 40 ASP B O 1
ATOM 1239 N N . LEU B 1 41 ? -6.129 -22.516 -8.289 1 98.31 41 LEU B N 1
ATOM 1240 C CA . LEU B 1 41 ? -5.797 -21.438 -7.355 1 98.31 41 LEU B CA 1
ATOM 1241 C C . LEU B 1 41 ? -6.891 -20.375 -7.336 1 98.31 41 LEU B C 1
ATOM 1243 O O . LEU B 1 41 ? -7.289 -19.906 -6.266 1 98.31 41 LEU B O 1
ATOM 1247 N N . GLU B 1 42 ? -7.316 -19.969 -8.5 1 98.75 42 GLU B N 1
ATOM 1248 C CA . GLU B 1 42 ? -8.398 -19 -8.555 1 98.75 42 GLU B CA 1
ATOM 1249 C C . GLU B 1 42 ? -9.633 -19.484 -7.805 1 98.75 42 GLU B C 1
ATOM 1251 O O . GLU B 1 42 ? -10.242 -18.734 -7.047 1 98.75 42 GLU B O 1
ATOM 1256 N N . LYS B 1 43 ? -9.969 -20.734 -8.016 1 98.62 43 LYS B N 1
ATOM 1257 C CA . LYS B 1 43 ? -11.102 -21.312 -7.305 1 98.62 43 LYS B CA 1
ATOM 1258 C C . LYS B 1 43 ? -10.898 -21.234 -5.793 1 98.62 43 LYS B C 1
ATOM 1260 O O . LYS B 1 43 ? -11.82 -20.891 -5.055 1 98.62 43 LYS B O 1
ATOM 1265 N N . ARG B 1 44 ? -9.68 -21.562 -5.316 1 98.56 44 ARG B N 1
ATOM 1266 C CA . ARG B 1 44 ? -9.383 -21.5 -3.889 1 98.56 44 ARG B CA 1
ATOM 1267 C C . ARG B 1 44 ? -9.562 -20.078 -3.352 1 98.56 44 ARG B C 1
ATOM 1269 O O . ARG B 1 44 ? -10.102 -19.891 -2.256 1 98.56 44 ARG B O 1
ATOM 1276 N N . ILE B 1 45 ? -9.117 -19.109 -4.094 1 98.81 45 ILE B N 1
ATOM 1277 C CA . ILE B 1 45 ? -9.25 -17.703 -3.689 1 98.81 45 ILE B CA 1
ATOM 1278 C C . ILE B 1 45 ? -10.727 -17.328 -3.611 1 98.81 45 ILE B C 1
ATOM 1280 O O . ILE B 1 45 ? -11.164 -16.719 -2.633 1 98.81 45 ILE B O 1
ATOM 1284 N N . ARG B 1 46 ? -11.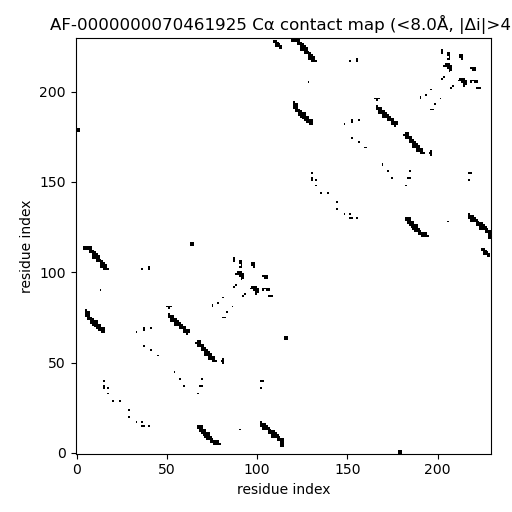492 -17.719 -4.621 1 98.75 46 ARG B N 1
ATOM 1285 C CA . ARG B 1 46 ? -12.914 -17.391 -4.695 1 98.75 46 ARG B CA 1
ATOM 1286 C C . ARG B 1 46 ? -13.688 -18.062 -3.562 1 98.75 46 ARG B C 1
ATOM 1288 O O . ARG B 1 46 ? -14.727 -17.562 -3.133 1 98.75 46 ARG B O 1
ATOM 1295 N N . ASP B 1 47 ? -13.148 -19.109 -3.043 1 98.5 47 ASP B N 1
ATOM 1296 C CA . ASP B 1 47 ? -13.82 -19.875 -1.987 1 98.5 47 ASP B CA 1
ATOM 1297 C C . ASP B 1 47 ? -13.609 -19.219 -0.625 1 98.5 47 ASP B C 1
ATOM 1299 O O . ASP B 1 47 ? -14.289 -19.547 0.345 1 98.5 47 ASP B O 1
ATOM 1303 N N . ILE B 1 48 ? -12.711 -18.359 -0.476 1 98.25 48 ILE B N 1
ATOM 1304 C CA . ILE B 1 48 ? -12.477 -17.656 0.78 1 98.25 48 ILE B CA 1
ATOM 1305 C C . ILE B 1 48 ? -13.57 -16.609 0.99 1 98.25 48 ILE B C 1
ATOM 1307 O O . ILE B 1 48 ? -13.773 -15.734 0.145 1 98.25 48 ILE B O 1
ATOM 1311 N N . SER B 1 49 ? -14.242 -16.734 2.076 1 98.38 49 SER B N 1
ATOM 1312 C CA . SER B 1 49 ? -15.258 -15.75 2.451 1 98.38 49 SER B CA 1
ATOM 1313 C C . SER B 1 49 ? -14.883 -15.023 3.738 1 98.38 49 SER B C 1
ATOM 1315 O O . SER B 1 49 ? -14.797 -15.641 4.801 1 98.38 49 SER B O 1
ATOM 1317 N N . ILE B 1 50 ? -14.578 -13.82 3.678 1 98.06 50 ILE B N 1
ATOM 1318 C CA . ILE B 1 50 ? -14.273 -12.945 4.809 1 98.06 50 ILE B CA 1
ATOM 1319 C C . ILE B 1 50 ? -15.172 -11.711 4.754 1 98.06 50 ILE B C 1
ATOM 1321 O O . ILE B 1 50 ? -15.219 -11.016 3.736 1 98.06 50 ILE B O 1
ATOM 1325 N N . GLU B 1 51 ? -15.781 -11.453 5.879 1 98.38 51 GLU B N 1
ATOM 1326 C CA . GLU B 1 51 ? -16.609 -10.25 5.941 1 98.38 51 GLU B CA 1
ATOM 1327 C C . GLU B 1 51 ? -15.773 -9 5.648 1 98.38 51 GLU B C 1
ATOM 1329 O O . GLU B 1 51 ? -14.648 -8.875 6.129 1 98.38 51 GLU B O 1
ATOM 1334 N N . PHE B 1 52 ? -16.203 -8.039 4.684 1 98.69 52 PHE B N 1
ATOM 1335 C CA . PHE B 1 52 ? -15.625 -6.75 4.324 1 98.69 52 PHE B CA 1
ATOM 1336 C C . PHE B 1 52 ? -14.508 -6.914 3.303 1 98.69 52 PHE B C 1
ATOM 1338 O O . PHE B 1 52 ? -13.766 -5.973 3.031 1 98.69 52 PHE B O 1
ATOM 1345 N N . LEU B 1 53 ? -14.336 -8.172 2.807 1 98.75 53 LEU B N 1
ATOM 1346 C CA . LEU B 1 53 ? -13.391 -8.43 1.723 1 98.75 53 LEU B CA 1
ATOM 1347 C C . LEU B 1 53 ? -14.117 -8.922 0.476 1 98.75 53 LEU B C 1
ATOM 1349 O O . LEU B 1 53 ? -14.945 -9.836 0.555 1 98.75 53 LEU B O 1
ATOM 1353 N N . GLU B 1 54 ? -13.805 -8.297 -0.642 1 98.75 54 GLU B N 1
ATOM 1354 C CA . GLU B 1 54 ? -14.383 -8.68 -1.926 1 98.75 54 GLU B CA 1
ATOM 1355 C C . GLU B 1 54 ? -13.297 -9 -2.949 1 98.75 54 GLU B C 1
ATOM 1357 O O . GLU B 1 54 ? -12.398 -8.188 -3.184 1 98.75 54 GLU B O 1
ATOM 1362 N N . TRP B 1 55 ? -13.422 -10.133 -3.529 1 98.88 55 TRP B N 1
ATOM 1363 C CA . TRP B 1 55 ? -12.523 -10.477 -4.625 1 98.88 55 TRP B CA 1
ATOM 1364 C C . TRP B 1 55 ? -13.055 -9.945 -5.953 1 98.88 55 TRP B C 1
ATOM 1366 O O . TRP B 1 55 ? -14.172 -10.289 -6.363 1 98.88 55 TRP B O 1
ATOM 1376 N N . GLY B 1 56 ? -12.305 -9.148 -6.602 1 98.88 56 GLY B N 1
ATOM 1377 C CA . GLY B 1 56 ? -12.641 -8.617 -7.914 1 98.88 56 GLY B CA 1
ATOM 1378 C C . GLY B 1 56 ? -12.133 -9.492 -9.055 1 98.88 56 GLY B C 1
ATOM 1379 O O . GLY B 1 56 ? -12.25 -10.711 -9 1 98.88 56 GLY B O 1
ATOM 1380 N N . GLU B 1 57 ? -11.68 -8.781 -10.039 1 98.81 57 GLU B N 1
ATOM 1381 C CA . GLU B 1 57 ? -11.164 -9.492 -11.211 1 98.81 57 GLU B CA 1
ATOM 1382 C C . GLU B 1 57 ? -9.945 -10.344 -10.844 1 98.81 57 GLU B C 1
ATOM 1384 O O . GLU B 1 57 ? -9.062 -9.891 -10.109 1 98.81 57 GLU B O 1
ATOM 1389 N N . ILE B 1 58 ? -9.938 -11.516 -11.352 1 98.75 58 ILE B N 1
ATOM 1390 C CA . ILE B 1 58 ? -8.789 -12.406 -11.289 1 98.75 58 ILE B CA 1
ATOM 1391 C C . ILE B 1 58 ? -8.422 -12.875 -12.695 1 98.75 58 ILE B C 1
ATOM 1393 O O . ILE B 1 58 ? -9.258 -13.422 -13.414 1 98.75 58 ILE B O 1
ATOM 1397 N N . ARG B 1 59 ? -7.234 -12.625 -13.047 1 98.44 59 ARG B N 1
ATOM 1398 C CA . ARG B 1 59 ? -6.824 -13.008 -14.391 1 98.44 59 ARG B CA 1
ATOM 1399 C C . ARG B 1 59 ? -5.414 -13.586 -14.391 1 98.44 59 ARG B C 1
ATOM 1401 O O . ARG B 1 59 ? -4.602 -13.258 -13.523 1 98.44 59 ARG B O 1
ATOM 1408 N N . LYS B 1 60 ? -5.148 -14.4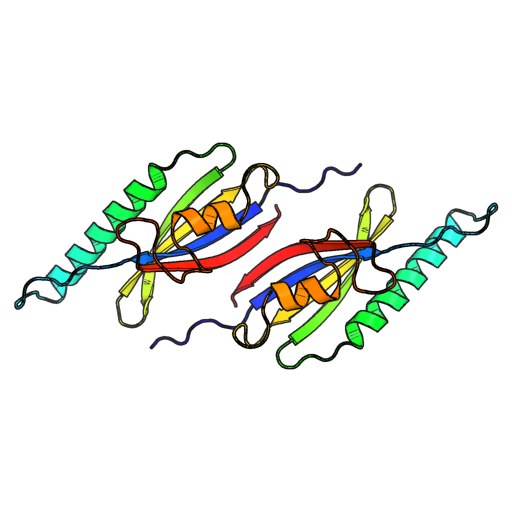45 -15.375 1 97.94 60 LYS B N 1
ATOM 1409 C CA . LYS B 1 60 ? -3.797 -14.938 -15.609 1 97.94 60 LYS B CA 1
ATOM 1410 C C . LYS B 1 60 ? -2.949 -13.891 -16.328 1 97.94 60 LYS B C 1
ATOM 1412 O O . LYS B 1 60 ? -3.432 -13.219 -17.234 1 97.94 60 LYS B O 1
ATOM 1417 N N . GLU B 1 61 ? -1.81 -13.742 -15.906 1 96.44 61 GLU B N 1
ATOM 1418 C CA . GLU B 1 61 ? -0.87 -12.82 -16.547 1 96.44 61 GLU B CA 1
ATOM 1419 C C . GLU B 1 61 ? 0.49 -13.484 -16.75 1 96.44 61 GLU B C 1
ATOM 1421 O O . GLU B 1 61 ? 0.952 -14.25 -15.906 1 96.44 61 GLU B O 1
ATOM 1426 N N . ASP B 1 62 ? 1.056 -13.172 -17.938 1 93.69 62 ASP B N 1
ATOM 1427 C CA . ASP B 1 62 ? 2.41 -13.656 -18.172 1 93.69 62 ASP B CA 1
ATOM 1428 C C . ASP B 1 62 ? 3.404 -13.016 -17.203 1 93.69 62 ASP B C 1
ATOM 1430 O O . ASP B 1 62 ? 3.295 -11.828 -16.891 1 93.69 62 ASP B O 1
ATOM 1434 N N . PHE B 1 63 ? 4.211 -13.828 -16.906 1 88.94 63 PHE B N 1
ATOM 1435 C CA . PHE B 1 63 ? 5.246 -13.359 -15.984 1 88.94 63 PHE B CA 1
ATOM 1436 C C . PHE B 1 63 ? 6.633 -13.562 -16.594 1 88.94 63 PHE B C 1
ATOM 1438 O O . PHE B 1 63 ? 6.781 -13.625 -17.812 1 88.94 63 PHE B O 1
ATOM 1445 N N . ALA B 1 64 ? 7.664 -13.938 -15.789 1 82 64 ALA B N 1
ATOM 1446 C CA . ALA B 1 64 ? 9.055 -14.094 -16.219 1 82 64 ALA B CA 1
ATOM 1447 C C . ALA B 1 64 ? 9.305 -15.492 -16.781 1 82 64 ALA B C 1
ATOM 1449 O O . ALA B 1 64 ? 8.859 -16.484 -16.203 1 82 64 ALA B O 1
ATOM 1450 N N . PHE B 1 65 ? 9.961 -15.531 -18.031 1 84.94 65 PHE B N 1
ATOM 1451 C CA . PHE B 1 65 ? 10.5 -16.766 -18.594 1 84.94 65 PHE B CA 1
ATOM 1452 C C . PHE B 1 65 ? 9.383 -17.75 -18.922 1 84.94 65 PHE B C 1
ATOM 1454 O O . PHE B 1 65 ? 9.547 -18.953 -18.75 1 84.94 65 PHE B O 1
ATOM 1461 N N . GLY B 1 66 ? 8.18 -17.234 -19.141 1 84.19 66 GLY B N 1
ATOM 1462 C CA . GLY B 1 66 ? 7.09 -18.094 -19.578 1 84.19 66 GLY B CA 1
ATOM 1463 C C . GLY B 1 66 ? 6.18 -18.531 -18.453 1 84.19 66 GLY B C 1
ATOM 1464 O O . GLY B 1 66 ? 5.238 -19.297 -18.672 1 84.19 66 GLY B O 1
ATOM 1465 N N . LEU B 1 67 ? 6.527 -18.203 -17.297 1 88.69 67 LEU B N 1
ATOM 1466 C CA . LEU B 1 67 ? 5.656 -18.516 -16.172 1 88.69 67 LEU B CA 1
ATOM 1467 C C . LEU B 1 67 ? 4.469 -17.562 -16.109 1 88.69 67 LEU B C 1
ATOM 1469 O O . LEU B 1 67 ? 4.523 -16.469 -16.672 1 88.69 67 LEU B O 1
ATOM 1473 N N . LYS B 1 68 ? 3.418 -18.047 -15.531 1 95.25 68 LYS B N 1
ATOM 1474 C CA . LYS B 1 68 ? 2.207 -17.25 -15.367 1 95.25 68 LYS B CA 1
ATOM 1475 C C . LYS B 1 68 ? 1.874 -17.062 -13.891 1 95.25 68 LYS B C 1
ATOM 1477 O O . LYS B 1 68 ? 2.234 -17.891 -13.055 1 95.25 68 LYS B O 1
ATOM 1482 N N . VAL B 1 69 ? 1.191 -15.945 -13.602 1 97.06 69 VAL B N 1
ATOM 1483 C CA . VAL B 1 69 ? 0.7 -15.648 -12.258 1 97.06 69 VAL B CA 1
ATOM 1484 C C . VAL B 1 69 ? -0.785 -15.297 -12.32 1 97.06 69 VAL B C 1
ATOM 1486 O O . VAL B 1 69 ? -1.346 -15.125 -13.406 1 97.06 69 VAL B O 1
ATOM 1489 N N . LEU B 1 70 ? -1.368 -15.273 -11.141 1 98.5 70 LEU B N 1
ATOM 1490 C CA . LEU B 1 70 ? -2.693 -14.68 -11.031 1 98.5 70 LEU B CA 1
ATOM 1491 C C . LEU B 1 70 ? -2.598 -13.227 -10.578 1 98.5 70 LEU B C 1
ATOM 1493 O O . LEU B 1 70 ? -1.952 -12.922 -9.57 1 98.5 70 LEU B O 1
ATOM 1497 N N . ARG B 1 71 ? -3.055 -12.359 -11.359 1 98.75 71 ARG B N 1
ATOM 1498 C CA . ARG B 1 71 ? -3.312 -11 -10.898 1 98.75 71 ARG B CA 1
ATOM 1499 C C . ARG B 1 71 ? -4.688 -10.891 -10.25 1 98.75 71 ARG B C 1
ATOM 1501 O O . ARG B 1 71 ? -5.707 -11.141 -10.898 1 98.75 71 ARG B O 1
ATOM 1508 N N . VAL B 1 72 ? -4.727 -10.484 -9.055 1 98.88 72 VAL B N 1
ATOM 1509 C CA . VAL B 1 72 ? -5.961 -10.516 -8.273 1 98.88 72 VAL B CA 1
ATOM 1510 C C . VAL B 1 72 ? -6.301 -9.117 -7.781 1 98.88 72 VAL B C 1
ATOM 1512 O O . VAL B 1 72 ? -5.504 -8.484 -7.082 1 98.88 72 VAL B O 1
ATOM 1515 N N . VAL B 1 73 ? -7.438 -8.633 -8.117 1 98.94 73 VAL B N 1
ATOM 1516 C CA . VAL B 1 73 ? -7.969 -7.395 -7.547 1 98.94 73 VAL B CA 1
ATOM 1517 C C . VAL B 1 73 ? -8.812 -7.715 -6.316 1 98.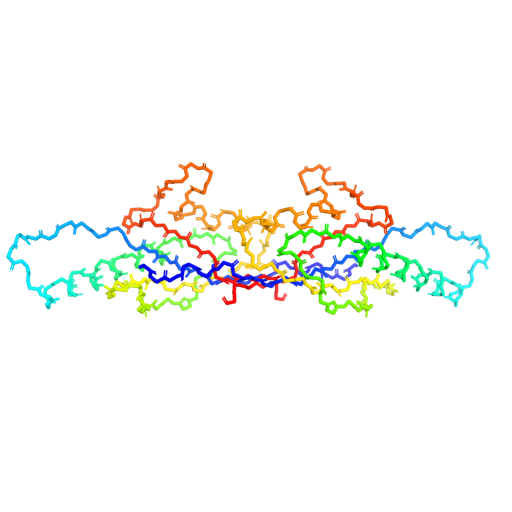94 73 VAL B C 1
ATOM 1519 O O . VAL B 1 73 ? -9.672 -8.602 -6.355 1 98.94 73 VAL B O 1
ATOM 1522 N N . ALA B 1 74 ? -8.547 -7.066 -5.223 1 98.88 74 ALA B N 1
ATOM 1523 C CA . ALA B 1 74 ? -9.32 -7.242 -3.998 1 98.88 74 ALA B CA 1
ATOM 1524 C C . ALA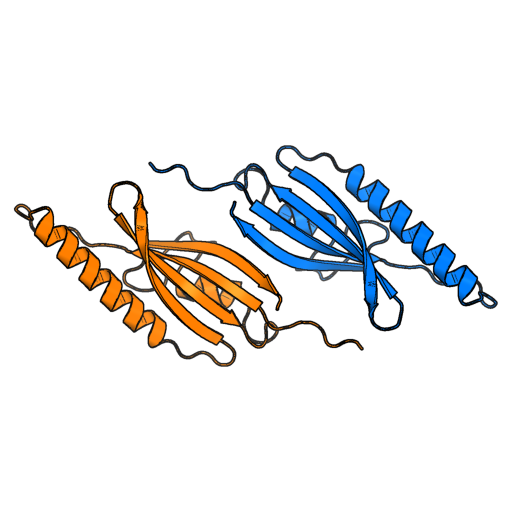 B 1 74 ? -9.766 -5.898 -3.43 1 98.88 74 ALA B C 1
ATOM 1526 O O . ALA B 1 74 ? -9.016 -4.922 -3.473 1 98.88 74 ALA B O 1
ATOM 1527 N N . THR B 1 75 ? -10.984 -5.828 -2.904 1 98.88 75 THR B N 1
ATOM 1528 C CA . THR B 1 75 ? -11.516 -4.621 -2.277 1 98.88 75 THR B CA 1
ATOM 1529 C C . THR B 1 75 ? -11.805 -4.863 -0.799 1 98.88 75 THR B C 1
ATOM 1531 O O . THR B 1 75 ? -12.492 -5.82 -0.443 1 98.88 75 THR B O 1
ATOM 1534 N N . ILE B 1 76 ? -11.172 -4.066 0.056 1 98.69 76 ILE B N 1
ATOM 1535 C CA . ILE B 1 76 ? -11.492 -4.047 1.48 1 98.69 76 ILE B CA 1
ATOM 1536 C C . ILE B 1 76 ? -12.531 -2.965 1.765 1 98.69 76 ILE B C 1
ATOM 1538 O O . ILE B 1 76 ? -12.273 -1.777 1.557 1 98.69 76 ILE B O 1
ATOM 1542 N N . HIS B 1 77 ? -13.633 -3.299 2.256 1 98.56 77 HIS B N 1
ATOM 1543 C CA . HIS B 1 77 ? -14.75 -2.377 2.428 1 98.56 77 HIS B CA 1
ATOM 1544 C C . HIS B 1 77 ? -14.641 -1.624 3.75 1 98.56 77 HIS B C 1
ATOM 1546 O O . HIS B 1 77 ? -15.172 -0.518 3.885 1 98.56 77 HIS B O 1
ATOM 1552 N N . ASP B 1 78 ? -13.977 -2.229 4.785 1 97.31 78 ASP B N 1
ATOM 1553 C CA . ASP B 1 78 ? -13.719 -1.618 6.086 1 97.31 78 ASP B CA 1
ATOM 1554 C C . ASP B 1 78 ? -12.359 -2.043 6.633 1 97.31 78 ASP B C 1
ATOM 1556 O O . ASP B 1 78 ? -12.219 -3.141 7.18 1 97.31 78 ASP B O 1
ATOM 1560 N N . ASP B 1 79 ? -11.391 -1.145 6.566 1 94.88 79 ASP B N 1
ATOM 1561 C CA . ASP B 1 79 ? -10.023 -1.515 6.898 1 94.88 79 ASP B CA 1
ATOM 1562 C C . ASP B 1 79 ? -9.844 -1.642 8.414 1 94.88 79 ASP B C 1
ATOM 1564 O O . ASP B 1 79 ? -8.828 -2.164 8.875 1 94.88 79 ASP B O 1
ATOM 1568 N N . SER B 1 80 ? -10.836 -1.166 9.164 1 93.38 80 SER B N 1
ATOM 1569 C CA . SER B 1 80 ? -10.789 -1.404 10.602 1 93.38 80 SER B CA 1
ATOM 1570 C C . SER B 1 80 ? -11.117 -2.854 10.938 1 93.38 80 SER B C 1
ATOM 1572 O O . SER B 1 80 ? -10.82 -3.33 12.031 1 93.38 80 SER B O 1
ATOM 1574 N N . LYS B 1 81 ? -11.781 -3.572 9.938 1 97.12 81 LYS B N 1
ATOM 1575 C CA . LYS B 1 81 ? -12.195 -4.957 10.148 1 97.12 81 LYS B CA 1
ATOM 1576 C C . LYS B 1 81 ? -11.266 -5.922 9.422 1 97.12 81 LYS B C 1
ATOM 1578 O O . LYS B 1 81 ? -11.008 -7.027 9.898 1 97.12 81 LYS B O 1
ATOM 1583 N N . VAL B 1 82 ? -10.75 -5.547 8.25 1 98.06 82 VAL B N 1
ATOM 1584 C CA . VAL B 1 82 ? -9.828 -6.332 7.441 1 98.06 82 VAL B CA 1
ATOM 1585 C C . VAL B 1 82 ? -8.633 -5.473 7.039 1 98.06 82 VAL B C 1
ATOM 1587 O O . VAL B 1 82 ? -8.781 -4.496 6.301 1 98.06 82 VAL B O 1
ATOM 1590 N N . SER B 1 83 ? -7.5 -5.871 7.527 1 94.56 83 SER B N 1
ATOM 1591 C CA . SER B 1 83 ? -6.289 -5.109 7.238 1 94.56 83 SER B CA 1
ATOM 1592 C C . SER B 1 83 ? -5.594 -5.625 5.984 1 94.56 83 SER B C 1
ATOM 1594 O O . SER B 1 83 ? -5.855 -6.746 5.543 1 94.56 83 SER B O 1
ATOM 1596 N N . LEU B 1 84 ? -4.762 -4.867 5.48 1 94 84 LEU B N 1
ATOM 1597 C CA . LEU B 1 84 ? -3.914 -5.266 4.363 1 94 84 LEU B CA 1
ATOM 1598 C C . LEU B 1 84 ? -3.145 -6.539 4.688 1 94 84 LEU B C 1
ATOM 1600 O O . LEU B 1 84 ? -3.096 -7.465 3.877 1 94 84 LEU B O 1
ATOM 1604 N N . ASP B 1 85 ? -2.613 -6.59 5.883 1 92.94 85 ASP B N 1
ATOM 1605 C CA . ASP B 1 85 ? -1.819 -7.738 6.316 1 92.94 85 ASP B CA 1
ATOM 1606 C C . ASP B 1 85 ? -2.668 -9.008 6.363 1 92.94 85 ASP B C 1
ATOM 1608 O O . ASP B 1 85 ? -2.184 -10.094 6.047 1 92.94 85 ASP B O 1
ATOM 1612 N N . LYS B 1 86 ? -3.848 -8.828 6.797 1 95.75 86 LYS B N 1
ATOM 1613 C CA . LYS B 1 86 ? -4.746 -9.977 6.84 1 95.75 86 LYS B CA 1
ATOM 1614 C C . LYS B 1 86 ? -4.973 -10.555 5.445 1 95.75 86 LYS B C 1
ATOM 1616 O O . LYS B 1 86 ? -4.957 -11.773 5.262 1 95.75 86 LYS B O 1
ATOM 1621 N N . VAL B 1 87 ? -5.117 -9.719 4.492 1 98.06 87 VAL B N 1
ATOM 1622 C CA . VAL B 1 87 ? -5.391 -10.164 3.131 1 98.06 87 VAL B CA 1
ATOM 1623 C C . VAL B 1 87 ? -4.148 -10.836 2.549 1 98.06 87 VAL B C 1
ATOM 1625 O O . VAL B 1 87 ? -4.227 -11.953 2.023 1 98.06 87 VAL B O 1
ATOM 1628 N N . THR B 1 88 ? -3.012 -10.219 2.656 1 96.88 88 THR B N 1
ATOM 1629 C CA . THR B 1 88 ? -1.789 -10.797 2.107 1 96.88 88 THR B CA 1
ATOM 1630 C C . THR B 1 88 ? -1.421 -12.086 2.838 1 96.88 88 THR B C 1
ATOM 1632 O O . THR B 1 88 ? -0.893 -13.016 2.23 1 96.88 88 THR B O 1
ATOM 1635 N N . GLY B 1 89 ? -1.752 -12.141 4.074 1 97.56 89 GLY B N 1
ATOM 1636 C CA . GLY B 1 89 ? -1.442 -13.297 4.906 1 97.56 89 GLY B CA 1
ATOM 1637 C C . GLY B 1 89 ? -2.211 -14.539 4.508 1 97.56 89 GLY B C 1
ATOM 1638 O O . GLY B 1 89 ? -1.865 -15.648 4.926 1 97.56 89 GLY B O 1
ATOM 1639 N N . LEU B 1 90 ? -3.256 -14.414 3.76 1 98.19 90 LEU B N 1
ATOM 1640 C CA . LEU B 1 90 ? -3.996 -15.562 3.242 1 98.19 90 LEU B CA 1
ATOM 1641 C C . LEU B 1 90 ? -3.139 -16.375 2.277 1 98.19 90 LEU B C 1
ATOM 1643 O O . LEU B 1 90 ? -3.357 -17.578 2.105 1 98.19 90 LEU B O 1
ATOM 1647 N N . PHE B 1 91 ? -2.092 -15.68 1.691 1 98.31 91 PHE B N 1
ATOM 1648 C CA . PHE B 1 91 ? -1.327 -16.297 0.617 1 98.31 91 PHE B CA 1
ATOM 1649 C C . PHE B 1 91 ? 0.086 -16.641 1.081 1 98.31 91 PHE B C 1
ATOM 1651 O O . PHE B 1 91 ? 0.649 -17.656 0.685 1 98.31 91 PHE B O 1
ATOM 1658 N N . TYR B 1 92 ? 0.592 -15.703 1.837 1 96.31 92 TYR B N 1
ATOM 1659 C CA . TYR B 1 92 ? 2.021 -15.75 2.117 1 96.31 92 TYR B CA 1
ATOM 1660 C C . TYR B 1 92 ? 2.344 -15.047 3.432 1 96.31 92 TYR B C 1
ATOM 1662 O O . TYR B 1 92 ? 1.82 -13.969 3.709 1 96.31 92 TYR B O 1
ATOM 1670 N N . ASN B 1 93 ? 3.17 -15.703 4.156 1 94.5 93 ASN B N 1
ATOM 1671 C CA . ASN B 1 93 ? 3.688 -15.086 5.375 1 94.5 93 ASN B CA 1
ATOM 1672 C C . ASN B 1 93 ? 5 -14.359 5.121 1 94.5 93 ASN B C 1
ATOM 1674 O O . ASN B 1 93 ? 6.055 -14.984 5.008 1 94.5 93 ASN B O 1
ATOM 1678 N N . GLU B 1 94 ? 4.977 -13.141 5.109 1 86.62 94 GLU B N 1
ATOM 1679 C CA . GLU B 1 94 ? 6.145 -12.328 4.785 1 86.62 94 GLU B CA 1
ATOM 1680 C C . GLU B 1 94 ? 7.211 -12.438 5.875 1 86.62 94 GLU B C 1
ATOM 1682 O O . GLU B 1 94 ? 8.406 -12.43 5.582 1 86.62 94 GLU B O 1
ATOM 1687 N N . GLU B 1 95 ? 6.836 -12.484 7.082 1 88.06 95 GLU B N 1
ATOM 1688 C CA . GLU B 1 95 ? 7.766 -12.562 8.203 1 88.06 95 GLU B CA 1
ATOM 1689 C C . GLU B 1 95 ? 8.555 -13.867 8.188 1 88.06 95 GLU B C 1
ATOM 1691 O O . GLU B 1 95 ? 9.766 -13.875 8.406 1 88.06 95 GLU B O 1
ATOM 1696 N N . GLU B 1 96 ? 7.867 -14.969 7.832 1 93.19 96 GLU B N 1
ATOM 1697 C CA . GLU B 1 96 ? 8.492 -16.297 7.848 1 93.19 96 GLU B CA 1
ATOM 1698 C C . GLU B 1 96 ? 8.992 -16.672 6.457 1 93.19 96 GLU B C 1
ATOM 1700 O O . GLU B 1 96 ? 9.688 -17.688 6.305 1 93.19 96 GLU B O 1
ATOM 1705 N N . ASP B 1 97 ? 8.586 -15.828 5.469 1 91.88 97 ASP B N 1
ATOM 1706 C CA . ASP B 1 97 ? 8.938 -16.078 4.078 1 91.88 97 ASP B CA 1
ATOM 1707 C C . ASP B 1 97 ? 8.461 -17.453 3.623 1 91.88 97 ASP B C 1
ATOM 1709 O O . ASP B 1 97 ? 9.242 -18.25 3.102 1 91.88 97 ASP B O 1
ATOM 1713 N N . GLU B 1 98 ? 7.246 -17.766 3.93 1 95.56 98 GLU B N 1
ATOM 1714 C CA . GLU B 1 98 ? 6.684 -19.078 3.568 1 95.56 98 GLU B CA 1
ATOM 1715 C C . GLU B 1 98 ? 5.27 -18.922 3.012 1 95.56 98 GLU B C 1
ATOM 1717 O O . GLU B 1 98 ? 4.504 -18.062 3.459 1 95.56 98 GLU B O 1
ATOM 1722 N N . PRO B 1 99 ? 4.879 -19.844 2.113 1 95.56 99 PRO B N 1
ATOM 1723 C CA . PRO B 1 99 ? 3.51 -19.828 1.595 1 95.56 99 PRO B CA 1
ATOM 1724 C C . PRO B 1 99 ? 2.48 -20.266 2.635 1 95.56 99 PRO B C 1
ATOM 1726 O O . PRO B 1 99 ? 2.787 -21.078 3.514 1 95.56 99 PRO B O 1
ATOM 1729 N N . VAL B 1 100 ? 1.277 -19.734 2.572 1 97.38 100 VAL B N 1
ATOM 1730 C CA . VAL B 1 100 ? 0.175 -20.094 3.459 1 97.38 100 VAL B CA 1
ATOM 1731 C C . VAL B 1 100 ? -0.872 -20.891 2.686 1 97.38 100 VAL B C 1
ATOM 1733 O O . VAL B 1 100 ? -1.282 -21.969 3.117 1 97.38 100 VAL B O 1
ATOM 1736 N N . MET B 1 101 ? -1.204 -20.484 1.509 1 97.75 101 MET B N 1
ATOM 1737 C CA . MET B 1 101 ? -2.203 -21.156 0.682 1 97.75 101 MET B CA 1
ATOM 1738 C C . MET B 1 101 ? -1.569 -22.266 -0.143 1 97.75 101 MET B C 1
ATOM 1740 O O . MET B 1 101 ? -0.538 -22.062 -0.786 1 97.75 101 MET B O 1
ATOM 1744 N N . GLU B 1 102 ? -2.209 -23.375 -0.165 1 96.75 102 GLU B N 1
ATOM 1745 C CA . GLU B 1 102 ? -1.748 -24.484 -1.009 1 96.75 102 GLU B CA 1
ATOM 1746 C C . GLU B 1 102 ? -1.692 -24.062 -2.477 1 96.75 102 GLU B C 1
ATOM 1748 O O . GLU B 1 102 ? -2.613 -23.422 -2.979 1 96.75 102 GLU B O 1
ATOM 1753 N N . GLY B 1 103 ? -0.526 -24.359 -3.092 1 97.19 103 GLY B N 1
ATOM 1754 C CA . GLY B 1 103 ? -0.376 -24.094 -4.512 1 97.19 103 GLY B CA 1
ATOM 1755 C C . GLY B 1 103 ? 0.219 -22.719 -4.797 1 97.19 103 GLY B C 1
ATOM 1756 O O . GLY B 1 103 ? 0.355 -22.328 -5.957 1 97.19 103 GLY B O 1
ATOM 1757 N N . VAL B 1 104 ? 0.514 -22.031 -3.775 1 98.06 104 VAL B N 1
ATOM 1758 C CA . VAL B 1 104 ? 1.103 -20.703 -3.922 1 98.06 104 VAL B CA 1
ATOM 1759 C C . VAL B 1 104 ? 2.582 -20.75 -3.547 1 98.06 104 VAL B C 1
ATOM 1761 O O . VAL B 1 104 ? 2.957 -21.375 -2.557 1 98.06 104 VAL B O 1
ATOM 1764 N N . SER B 1 105 ? 3.396 -20.156 -4.367 1 96.62 105 SER B N 1
ATOM 1765 C CA . SER B 1 105 ? 4.805 -20.016 -4.02 1 96.62 105 SER B CA 1
ATOM 1766 C C . SER B 1 105 ? 5.055 -18.703 -3.266 1 96.62 105 SER B C 1
ATOM 1768 O O . SER B 1 105 ? 5.668 -18.703 -2.197 1 96.62 105 SER B O 1
ATOM 1770 N N . SER B 1 106 ? 4.508 -17.594 -3.77 1 94.69 106 SER B N 1
ATOM 1771 C CA . SER B 1 106 ? 4.633 -16.281 -3.145 1 94.69 106 SER B CA 1
ATOM 1772 C C . SER B 1 106 ? 3.508 -15.344 -3.582 1 94.69 106 SER B C 1
ATOM 1774 O O . SER B 1 106 ? 2.703 -15.695 -4.445 1 94.69 106 SER B O 1
ATOM 1776 N N . CYS B 1 107 ? 3.434 -14.281 -2.93 1 96.44 107 CYS B N 1
ATOM 1777 C CA . CYS B 1 107 ? 2.467 -13.234 -3.244 1 96.44 107 CYS B CA 1
ATOM 1778 C C . CYS B 1 107 ? 3.084 -11.852 -3.072 1 96.44 107 CYS B C 1
ATOM 1780 O O . CYS B 1 107 ? 3.805 -11.609 -2.104 1 96.44 107 CYS B O 1
ATOM 1782 N N . GLU B 1 108 ? 2.766 -10.953 -3.973 1 94.25 108 GLU B N 1
ATOM 1783 C CA . GLU B 1 108 ? 3.24 -9.578 -3.92 1 94.25 108 GLU B CA 1
ATOM 1784 C C . GLU B 1 108 ? 2.092 -8.594 -4.102 1 94.25 108 GLU B C 1
ATOM 1786 O O . GLU B 1 108 ? 1.132 -8.867 -4.82 1 94.25 108 GLU B O 1
ATOM 1791 N N . VAL B 1 109 ? 2.23 -7.48 -3.432 1 96.44 109 VAL B N 1
ATOM 1792 C CA . VAL B 1 109 ? 1.296 -6.387 -3.674 1 96.44 109 VAL B CA 1
ATOM 1793 C C . VAL B 1 109 ? 1.855 -5.457 -4.746 1 96.44 109 VAL B C 1
ATOM 1795 O O . VAL B 1 109 ? 2.959 -4.926 -4.602 1 96.44 109 VAL B O 1
ATOM 1798 N N . GLU B 1 110 ? 1.111 -5.277 -5.793 1 96.5 110 GLU B N 1
ATOM 1799 C CA . GLU B 1 110 ? 1.517 -4.379 -6.871 1 96.5 110 GLU B CA 1
ATOM 1800 C C . GLU B 1 110 ? 1.004 -2.961 -6.629 1 96.5 110 GLU B C 1
ATOM 1802 O O . GLU B 1 110 ? 1.644 -1.987 -7.031 1 96.5 110 GLU B O 1
ATOM 1807 N N . ALA B 1 111 ? -0.137 -2.896 -5.918 1 98.25 111 ALA B N 1
ATOM 1808 C CA . ALA B 1 111 ? -0.733 -1.584 -5.684 1 98.25 111 ALA B CA 1
ATOM 1809 C C . ALA B 1 111 ? -1.729 -1.633 -4.531 1 98.25 111 ALA B C 1
ATOM 1811 O O . ALA B 1 111 ? -2.346 -2.67 -4.277 1 98.25 111 ALA B O 1
ATOM 1812 N N . TRP B 1 112 ? -1.858 -0.534 -3.873 1 98.25 112 TRP B N 1
ATOM 1813 C CA . TRP B 1 112 ? -2.865 -0.336 -2.836 1 98.25 112 TRP B CA 1
ATOM 1814 C C . TRP B 1 112 ? -3.352 1.109 -2.82 1 98.25 112 TRP B C 1
ATOM 1816 O O . TRP B 1 112 ? -2.549 2.041 -2.738 1 98.25 112 TRP B O 1
ATOM 1826 N N . ASN B 1 113 ? -4.676 1.284 -2.873 1 98.5 113 ASN B N 1
ATOM 1827 C CA . ASN B 1 113 ? -5.258 2.621 -2.938 1 98.5 113 ASN B CA 1
ATOM 1828 C C . ASN B 1 113 ? -6.48 2.744 -2.029 1 98.5 113 ASN B C 1
ATOM 1830 O O . ASN B 1 113 ? -7.383 1.907 -2.076 1 98.5 113 ASN B O 1
ATOM 1834 N N . LYS B 1 114 ? -6.402 3.748 -1.226 1 97.06 114 LYS B N 1
ATOM 1835 C CA . LYS B 1 114 ? -7.664 4.086 -0.57 1 97.06 114 LYS B CA 1
ATOM 1836 C C . LYS B 1 114 ? -8.68 4.625 -1.573 1 97.06 114 LYS B C 1
ATOM 1838 O O . LYS B 1 114 ? -8.297 5.215 -2.588 1 97.06 114 LYS B O 1
ATOM 1843 N N . LEU B 1 115 ? -9.938 4.34 -1.232 1 95.12 115 LEU B N 1
ATOM 1844 C CA . LEU B 1 115 ? -10.984 4.73 -2.166 1 95.12 115 LEU B CA 1
ATOM 1845 C C . LEU B 1 115 ? -11.867 5.824 -1.572 1 95.12 115 LEU B C 1
ATOM 1847 O O . LEU B 1 115 ? -12.039 5.895 -0.353 1 95.12 115 LEU B O 1
#

Solvent-accessible surface area (backbone atoms only — not comparable to full-atom values): 12836 Å² total; per-residue (Å²): 121,66,79,77,74,41,29,31,40,38,33,32,42,39,30,59,47,78,75,85,71,67,94,84,60,47,74,67,54,49,50,51,51,49,50,49,52,48,51,54,45,51,50,56,58,69,66,60,82,51,87,52,54,43,80,56,63,70,43,80,39,84,51,57,95,79,38,62,27,37,39,35,33,36,38,30,62,33,43,93,79,40,42,71,64,62,59,51,45,58,37,23,34,76,90,77,68,41,50,60,32,87,58,34,50,43,62,44,78,46,32,38,34,58,92,121,66,77,78,75,42,29,31,39,36,32,32,42,39,30,59,47,77,74,86,69,66,93,84,60,46,74,66,53,48,52,50,51,49,50,50,54,50,50,54,46,51,52,56,57,69,66,60,83,48,86,52,55,41,79,57,62,68,43,79,38,83,51,56,96,79,39,61,28,35,40,36,32,36,35,30,62,33,40,92,80,41,44,71,64,59,59,50,44,56,36,22,35,75,90,77,68,42,51,60,32,86,59,34,50,43,60,44,77,47,30,37,32,59,92

Nearest PDB structures (foldseek):
  3dca-assembly2_D  TM=4.392E-01  e=6.033E-02  Rhodopseudomonas palustris
  3i4h-assembly1_X  TM=3.523E-01  e=8.162E-02  Pyrococcus furiosus
  6c0d-assembly1_A-2  TM=2.678E-01  e=8.671E-02  Paraburkholderia phymatum STM815
  4pxe-assembly1_B  TM=3.116E-01  e=3.699E-01  Arabidopsis thaliana
  5wpj-assembly1_B  TM=3.386E-01  e=1.239E+00  Streptococcus pneumoniae

Radius of gyration: 21.94 Å; Cα contacts (8 Å, |Δi|>4): 409; chains: 2; bounding box: 36×73×48 Å

Sequence (230 aa):
MAPKITKSQLILLVKPDLPDGPEDETAEQMNQRMDQHLADLEKRIRDISIEFLEWGEIRKEDFAFGLKVLRVVATIHDDSKVSLDKVTGLFYNEEEDEPVMEGVSSCEVEAWNKLMAPKITKSQLILLVKPDLPDGPEDETAEQMNQRMDQHLADLEKRIRDISIEFLEWGEIRKEDFAFGLKVLRVVATIHDDSKVSLDKVTGLFYNEEEDEPVMEGVSSCEVEAWNKL

InterPro domains:
  IPR014038 Translation elongation factor EF1B, beta/delta subunit, guanine nucleotide exchange domain [PF00736] (34-115)
  IPR014038 Translation elongation factor EF1B, beta/delta subunit, guanine nucleotide exchange domain [SM00888] (7-115)
  IPR014717 Translation elongation factor EF1B/small ribosomal subunit protein bS6 [G3DSA:3.30.70.60] (2-115)
  IPR036219 Translation elongation factor eEF-1beta-like superfamily [SSF54984] (35-115)

Foldseek 3Di:
DPDPQFKKKWKKWWFFDQDDDDPPQDPVNVVVSLVVLQVVVVVVVVPDDDPQKDKDDWDWDADPPRHITIITMMMRRGCVRPPPCNVLLCAADPVVGQGNDPGTNHMDIPDMGGD/DPDPQFKKKWKKWWFFDQDDDDPPQDPVNVVVSLVVLQVVVVVVVVPDDDPQKDKDDWDWDADPPRHITIITMMMRRGCVRPPPCNVLLCAADPVVGQGNDPGTNHMDIPDMGGD